Protein AF-A0AAV8X041-F1 (afdb_monomer_lite)

Radius of gyration: 17.37 Å; chains: 1; bounding box: 35×35×65 Å

Organism: NCBI:txid1265417

Sequence (182 aa):
MILGRKIYPVAEEEMIARVELNPETSAREIARDVKISAPLVWRVLYKQKLYSYHMLIEYKPQIHLVIKHDHNFADNILFTDDFIVGGDGKIYEGAGWHKVGAHTRGYNSRSMGLAFIGNFSDKRPNDKQLKAAKDFLQCAVELGELDENYKLFGARQVSATASPGTRLYNEIKNWPNYSSSP

Foldseek 3Di:
DDDPPPLPPVLLVQLLVCCVVALLDFLVNSCVVSVHDSVVSVVSCVVVVWWKFKKKKFADDDDDDDDDDPPVQQVRDPFLFQWEQGLQLDIDGHLHAPGFGDHAPPCSVGIGIYIYRGAAQPHARDPSSVVSVLVVVVVCCVVVVHPPLIAMGGSVQPDVDCHPHDRPRVVCCPPPRYDPHD

InterPro domains:
  IPR002502 N-acetylmuramoyl-L-alanine amidase domain [PF01510] (83-165)
  IPR002502 N-acetylmuramoyl-L-alanine amidase domain [cd06583] (83-165)
  IPR006619 Peptidoglycan recognition protein family domain, metazoa/bacteria [SM00701] (38-159)
  IPR015510 Peptidoglycan recognition protein [PTHR11022] (82-178)
  IPR036505 N-acetylmuramoyl-L-alanine amidase/PGRP domain superfamily [G3DSA:3.40.80.10] (46-182)
  IPR036505 N-acetylmuramoyl-L-alanine amidase/PGRP domain superfamily [SSF55846] (82-180)

Structure (mmCIF, N/CA/C/O backbone):
data_AF-A0AAV8X041-F1
#
_entry.id   AF-A0AAV8X041-F1
#
loop_
_atom_site.group_PDB
_atom_site.id
_atom_site.type_symbol
_atom_site.label_atom_id
_atom_site.label_alt_id
_atom_site.label_comp_id
_atom_site.label_asym_id
_atom_site.label_entity_id
_atom_site.label_seq_id
_atom_site.pdbx_PDB_ins_code
_atom_site.Cartn_x
_atom_site.Cartn_y
_atom_site.Cartn_z
_atom_site.occupancy
_atom_site.B_iso_or_equiv
_atom_site.auth_seq_id
_atom_site.auth_comp_id
_atom_site.auth_asym_id
_atom_site.auth_atom_id
_atom_site.pdbx_PDB_model_num
ATOM 1 N N . MET A 1 1 ? 7.285 -0.725 -48.746 1.00 38.47 1 MET A N 1
ATOM 2 C CA . MET A 1 1 ? 7.641 -1.891 -47.911 1.00 38.47 1 MET A CA 1
ATOM 3 C C . MET A 1 1 ? 8.881 -1.510 -47.107 1.00 38.47 1 MET A C 1
ATOM 5 O O . MET A 1 1 ? 9.978 -1.571 -47.635 1.00 38.47 1 MET A O 1
ATOM 9 N N . ILE A 1 2 ? 8.705 -0.994 -45.888 1.00 35.88 2 ILE A N 1
ATOM 10 C CA . ILE A 1 2 ? 9.796 -0.793 -44.922 1.00 35.88 2 ILE A CA 1
ATOM 11 C C . ILE A 1 2 ? 9.362 -1.505 -43.643 1.00 35.88 2 ILE A C 1
ATOM 13 O O . ILE A 1 2 ? 8.225 -1.378 -43.196 1.00 35.88 2 ILE A O 1
ATOM 17 N N . LEU A 1 3 ? 10.265 -2.354 -43.173 1.00 33.50 3 LEU A N 1
ATOM 18 C CA . LEU A 1 3 ? 10.093 -3.424 -42.203 1.00 33.50 3 LEU A CA 1
ATOM 19 C C . LEU A 1 3 ? 9.511 -2.953 -40.865 1.00 33.50 3 LEU A C 1
ATOM 21 O O . LEU A 1 3 ? 10.101 -2.128 -40.170 1.00 33.50 3 LEU A O 1
ATOM 25 N N . GLY A 1 4 ? 8.404 -3.583 -40.465 1.00 34.25 4 GLY A N 1
ATOM 26 C CA . GLY A 1 4 ? 7.867 -3.548 -39.110 1.00 34.25 4 GLY A CA 1
ATOM 27 C C . GLY A 1 4 ? 8.781 -4.275 -38.125 1.00 34.25 4 GLY A C 1
ATOM 28 O O . GLY A 1 4 ? 8.466 -5.372 -37.662 1.00 34.25 4 GLY A O 1
ATOM 29 N N . ARG A 1 5 ? 9.908 -3.651 -37.764 1.00 42.34 5 ARG A N 1
ATOM 30 C CA . ARG A 1 5 ? 10.545 -3.944 -36.478 1.00 42.34 5 ARG A CA 1
ATOM 31 C C . ARG A 1 5 ? 9.523 -3.576 -35.408 1.00 42.34 5 ARG A C 1
ATOM 33 O O . ARG A 1 5 ? 9.147 -2.414 -35.288 1.00 42.34 5 ARG A O 1
ATOM 40 N N . LYS A 1 6 ? 9.009 -4.585 -34.697 1.00 46.41 6 LYS A N 1
ATOM 41 C CA . LYS A 1 6 ? 8.083 -4.402 -33.577 1.00 46.41 6 LYS A CA 1
ATOM 42 C C . LYS A 1 6 ? 8.729 -3.394 -32.622 1.00 46.41 6 LYS A C 1
ATOM 44 O O . LYS A 1 6 ? 9.727 -3.713 -31.997 1.00 46.41 6 LYS A O 1
ATOM 49 N N . ILE A 1 7 ? 8.175 -2.189 -32.536 1.00 51.62 7 ILE A N 1
ATOM 50 C CA . ILE A 1 7 ? 8.594 -1.139 -31.589 1.00 51.62 7 ILE A CA 1
ATOM 51 C C . ILE A 1 7 ? 8.368 -1.611 -30.133 1.00 51.62 7 ILE A C 1
ATOM 53 O O . ILE A 1 7 ? 9.003 -1.138 -29.201 1.00 51.62 7 ILE A O 1
ATOM 57 N N . TYR A 1 8 ? 7.502 -2.613 -29.956 1.00 58.00 8 TYR A N 1
ATOM 58 C CA . TYR A 1 8 ? 7.026 -3.124 -28.673 1.00 58.00 8 TYR A CA 1
ATOM 59 C C . TYR A 1 8 ? 8.067 -3.788 -27.744 1.00 58.00 8 TYR A C 1
ATOM 61 O O . TYR A 1 8 ? 8.052 -3.434 -26.573 1.00 58.00 8 TYR A O 1
ATOM 69 N N . PRO A 1 9 ? 8.955 -4.709 -28.176 1.00 59.50 9 PRO A N 1
ATOM 70 C CA . PRO A 1 9 ? 9.836 -5.436 -27.254 1.00 59.50 9 PRO A CA 1
ATOM 71 C C . PRO A 1 9 ? 10.927 -4.545 -26.653 1.00 59.50 9 PRO A C 1
ATOM 73 O O . PRO A 1 9 ? 11.201 -4.635 -25.466 1.00 59.50 9 PRO A O 1
ATOM 76 N N . VAL A 1 10 ? 11.493 -3.635 -27.456 1.00 59.28 10 VAL A N 1
ATOM 77 C CA . VAL A 1 10 ? 12.525 -2.690 -26.990 1.00 59.28 10 VAL A CA 1
ATOM 78 C C . VAL A 1 10 ? 11.929 -1.691 -25.996 1.00 59.28 10 VAL A C 1
ATOM 80 O O . VAL A 1 10 ? 12.520 -1.431 -24.955 1.00 59.28 10 VAL A O 1
ATOM 83 N N . ALA A 1 11 ? 10.721 -1.188 -26.275 1.00 66.69 11 ALA A N 1
ATOM 84 C CA . ALA A 1 11 ? 10.002 -0.331 -25.339 1.00 66.69 11 ALA A CA 1
ATOM 85 C C . ALA A 1 11 ? 9.656 -1.073 -24.034 1.00 66.69 11 ALA A C 1
ATOM 87 O O . ALA A 1 11 ? 9.704 -0.476 -22.967 1.00 66.69 11 ALA A O 1
ATOM 88 N N . GLU A 1 12 ? 9.312 -2.363 -24.098 1.00 70.38 12 GLU A N 1
ATOM 89 C CA . GLU A 1 12 ? 9.011 -3.194 -22.924 1.00 70.38 12 GLU A CA 1
ATOM 90 C C . GLU A 1 12 ? 10.225 -3.422 -22.024 1.00 70.38 12 GLU A C 1
ATOM 92 O O . GLU A 1 12 ? 10.119 -3.189 -20.822 1.00 70.38 12 GLU A O 1
ATOM 97 N N . GLU A 1 13 ? 11.384 -3.771 -22.578 1.00 71.81 13 GLU A N 1
ATOM 98 C CA . GLU A 1 13 ? 12.619 -3.903 -21.794 1.00 71.81 13 GLU A CA 1
ATOM 99 C C . GLU A 1 13 ? 13.037 -2.571 -21.148 1.00 71.81 13 GLU A C 1
ATOM 101 O O . GLU A 1 13 ? 13.392 -2.543 -19.970 1.00 71.81 13 GLU A O 1
ATOM 106 N N . GLU A 1 14 ? 12.924 -1.451 -21.869 1.00 73.94 14 GLU A N 1
ATOM 107 C CA . GLU A 1 14 ? 13.259 -0.120 -21.344 1.00 73.94 14 GLU A CA 1
ATOM 108 C C . GLU A 1 14 ? 12.279 0.349 -20.251 1.00 73.94 14 GLU A C 1
ATOM 110 O O . GLU A 1 14 ? 12.692 0.956 -19.260 1.00 73.94 14 GLU A O 1
ATOM 115 N N . MET A 1 15 ? 10.986 0.031 -20.395 1.00 73.31 15 MET A N 1
ATOM 116 C CA . MET A 1 15 ? 9.970 0.246 -19.359 1.00 73.31 15 MET A CA 1
ATOM 117 C C . MET A 1 15 ? 10.285 -0.548 -18.087 1.00 73.31 15 MET A C 1
ATOM 119 O O . MET A 1 15 ? 10.249 0.014 -16.993 1.00 73.31 15 MET A O 1
ATOM 123 N N . ILE A 1 16 ? 10.574 -1.846 -18.231 1.00 65.75 16 ILE A N 1
ATOM 124 C CA . ILE A 1 16 ? 10.858 -2.754 -17.113 1.00 65.75 16 ILE A CA 1
ATOM 125 C C . ILE A 1 16 ? 12.117 -2.298 -16.375 1.00 65.75 16 ILE A C 1
ATOM 127 O O . ILE A 1 16 ? 12.068 -2.096 -15.165 1.00 65.75 16 ILE A O 1
ATOM 131 N N . ALA A 1 17 ? 13.207 -2.041 -17.102 1.00 68.12 17 ALA A N 1
ATOM 132 C CA . ALA A 1 17 ? 14.474 -1.615 -16.516 1.00 68.12 17 ALA A CA 1
ATOM 133 C C . ALA A 1 17 ? 14.343 -0.297 -15.735 1.00 68.12 17 ALA A C 1
ATOM 135 O O . ALA A 1 17 ? 14.931 -0.153 -14.665 1.00 68.12 17 ALA A O 1
ATOM 136 N N . ARG A 1 18 ? 13.541 0.658 -16.226 1.00 66.56 18 ARG A N 1
ATOM 137 C CA . ARG A 1 18 ? 13.260 1.914 -15.509 1.00 66.56 18 ARG A CA 1
ATOM 138 C C . ARG A 1 18 ? 12.546 1.678 -14.188 1.00 66.56 18 ARG A C 1
ATOM 140 O O . ARG A 1 18 ? 12.931 2.269 -13.189 1.00 66.56 18 ARG A O 1
ATOM 147 N N . VAL A 1 19 ? 11.543 0.809 -14.182 1.00 62.38 19 VAL A N 1
ATOM 148 C CA . VAL A 1 19 ? 10.783 0.475 -12.971 1.00 62.38 19 VAL A CA 1
ATOM 149 C C . VAL A 1 19 ? 11.626 -0.306 -11.972 1.00 62.38 19 VAL A C 1
ATOM 151 O O . VAL A 1 19 ? 11.516 -0.092 -10.770 1.00 62.38 19 VAL A O 1
ATOM 154 N N . GLU A 1 20 ? 12.490 -1.199 -12.442 1.00 59.88 20 GLU A N 1
ATOM 155 C CA . GLU A 1 20 ? 13.407 -1.929 -11.567 1.00 59.88 20 GLU A CA 1
ATOM 156 C C . GLU A 1 20 ? 14.481 -1.013 -10.967 1.00 59.88 20 GLU A C 1
ATOM 158 O O . GLU A 1 20 ? 14.844 -1.170 -9.800 1.00 59.88 20 GLU A O 1
ATOM 163 N N . LEU A 1 21 ? 14.967 -0.039 -11.745 1.00 60.88 21 LEU A N 1
ATOM 164 C CA . LEU A 1 21 ? 15.978 0.926 -11.316 1.00 60.88 21 LEU A CA 1
ATOM 165 C C . LEU A 1 21 ? 15.404 2.008 -10.392 1.00 60.88 21 LEU A C 1
ATOM 167 O O . LEU A 1 21 ? 16.061 2.429 -9.441 1.00 60.88 21 LEU A O 1
ATOM 171 N N . ASN A 1 22 ? 14.195 2.465 -10.697 1.00 55.47 22 ASN A N 1
ATOM 172 C CA . ASN A 1 22 ? 13.506 3.560 -10.039 1.00 55.47 22 ASN A CA 1
ATOM 173 C C . ASN A 1 22 ? 12.008 3.201 -9.929 1.00 55.47 22 ASN A C 1
ATOM 175 O O . ASN A 1 22 ? 11.186 3.623 -10.751 1.00 55.47 22 ASN A O 1
ATOM 179 N N . PRO A 1 23 ? 11.631 2.379 -8.934 1.00 53.72 23 PRO A N 1
ATOM 180 C CA . PRO A 1 23 ? 10.252 1.937 -8.771 1.00 53.72 23 PRO A CA 1
ATOM 181 C C . PRO A 1 23 ? 9.301 3.088 -8.444 1.00 53.72 23 PRO A C 1
ATOM 183 O O . PRO A 1 23 ? 8.098 2.927 -8.584 1.00 53.72 23 PRO A O 1
ATOM 186 N N . GLU A 1 24 ? 9.785 4.257 -8.036 1.00 50.25 24 GLU A N 1
ATOM 187 C CA . GLU A 1 24 ? 8.982 5.458 -7.815 1.00 50.25 24 GLU A CA 1
ATOM 188 C C . GLU A 1 24 ? 8.592 6.214 -9.097 1.00 50.25 24 GLU A C 1
ATOM 190 O O . GLU A 1 24 ? 7.730 7.094 -9.036 1.00 50.25 24 GLU A O 1
ATOM 195 N N . THR A 1 25 ? 9.151 5.853 -10.259 1.00 58.75 25 THR A N 1
ATOM 196 C CA . THR A 1 25 ? 8.866 6.533 -11.530 1.00 58.75 25 THR A CA 1
ATOM 197 C C . THR A 1 25 ? 7.411 6.318 -11.950 1.00 58.75 25 THR A C 1
ATOM 199 O O . THR A 1 25 ? 6.933 5.193 -12.093 1.00 58.75 25 THR A O 1
ATOM 202 N N . SER A 1 26 ? 6.684 7.408 -12.204 1.00 59.06 26 SER A N 1
ATOM 203 C CA . SER A 1 26 ? 5.279 7.312 -12.611 1.00 59.06 26 SER A CA 1
ATOM 204 C C . SER A 1 26 ? 5.115 6.687 -14.004 1.00 59.06 26 SER A C 1
ATOM 206 O O . SER A 1 26 ? 5.921 6.907 -14.911 1.00 59.06 26 SER A O 1
ATOM 208 N N . ALA A 1 27 ? 3.995 5.995 -14.239 1.00 62.44 27 ALA A N 1
ATOM 209 C CA . ALA A 1 27 ? 3.677 5.441 -15.559 1.00 62.44 27 ALA A CA 1
ATOM 210 C C . ALA A 1 2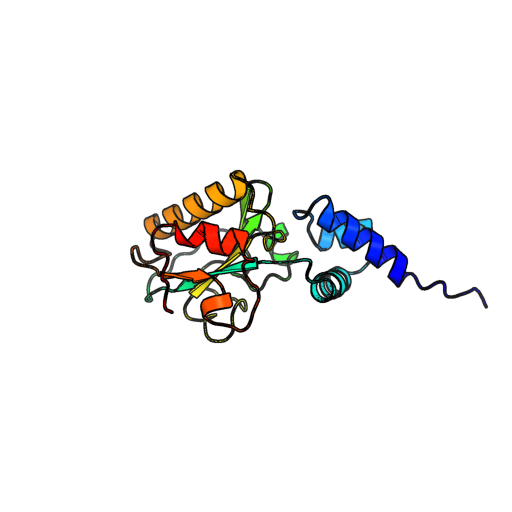7 ? 3.628 6.511 -16.668 1.00 62.44 27 ALA A C 1
ATOM 212 O O . ALA A 1 27 ? 3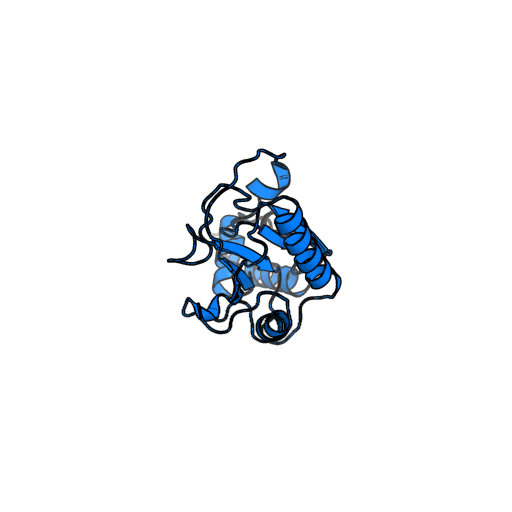.904 6.200 -17.826 1.00 62.44 27 ALA A O 1
ATOM 213 N N . ARG A 1 28 ? 3.302 7.772 -16.336 1.00 58.06 28 ARG A N 1
ATOM 214 C CA . ARG A 1 28 ? 3.329 8.897 -17.288 1.00 58.06 28 ARG A CA 1
ATOM 215 C C . ARG A 1 28 ? 4.736 9.382 -17.612 1.00 58.06 28 ARG A C 1
ATOM 217 O O . ARG A 1 28 ? 4.977 9.789 -18.743 1.00 58.06 28 ARG A O 1
ATOM 224 N N . GLU A 1 29 ? 5.643 9.358 -16.648 1.00 64.31 29 GLU A N 1
ATOM 225 C CA . GLU A 1 29 ? 7.046 9.703 -16.872 1.00 64.31 29 GLU A CA 1
ATOM 226 C C . GLU A 1 29 ? 7.722 8.643 -17.741 1.00 64.31 29 GLU A C 1
ATOM 228 O O . GLU A 1 29 ? 8.288 8.976 -18.777 1.00 64.31 29 GLU A O 1
ATOM 233 N N . ILE A 1 30 ? 7.489 7.362 -17.440 1.00 70.00 30 ILE A N 1
ATOM 234 C CA . ILE A 1 30 ? 7.908 6.248 -18.301 1.00 70.00 30 ILE A CA 1
ATOM 235 C C . ILE A 1 30 ? 7.297 6.390 -19.703 1.00 70.00 30 ILE A C 1
ATOM 237 O O . ILE A 1 30 ? 7.992 6.248 -20.705 1.00 70.00 30 ILE A O 1
ATOM 241 N N . ALA A 1 31 ? 6.003 6.708 -19.795 1.00 72.25 31 ALA A N 1
ATOM 242 C CA . ALA A 1 31 ? 5.311 6.921 -21.065 1.00 72.25 31 ALA A CA 1
ATOM 243 C C . ALA A 1 31 ? 5.909 8.072 -21.888 1.00 72.25 31 ALA A C 1
ATOM 245 O O . ALA A 1 31 ? 6.075 7.936 -23.101 1.00 72.25 31 ALA A O 1
ATOM 246 N N . ARG A 1 32 ? 6.245 9.195 -21.242 1.00 77.25 32 ARG A N 1
ATOM 247 C CA . ARG A 1 32 ? 6.878 10.357 -21.879 1.00 77.25 32 ARG A CA 1
ATOM 248 C C . ARG A 1 32 ? 8.254 9.996 -22.421 1.00 77.25 32 ARG A C 1
ATOM 250 O O . ARG A 1 32 ? 8.559 10.308 -23.570 1.00 77.25 32 ARG A O 1
ATOM 257 N N . ASP A 1 33 ? 9.043 9.322 -21.603 1.00 78.19 33 ASP A N 1
ATOM 258 C CA . ASP A 1 33 ? 10.427 8.995 -21.901 1.00 78.19 33 ASP A CA 1
ATOM 259 C C . ASP A 1 33 ? 10.551 7.936 -22.999 1.00 78.19 33 ASP A C 1
ATOM 261 O O . ASP A 1 33 ? 11.297 8.112 -23.962 1.00 78.19 33 ASP A O 1
ATOM 265 N N . VAL A 1 34 ? 9.761 6.866 -22.887 1.00 78.88 34 VAL A N 1
ATOM 266 C CA . VAL A 1 34 ? 9.733 5.740 -23.836 1.00 78.88 34 VAL A CA 1
ATOM 267 C C . VAL A 1 34 ? 8.820 6.048 -25.041 1.00 78.88 34 VAL A C 1
ATOM 269 O O . VAL A 1 34 ? 8.726 5.271 -25.988 1.00 78.88 34 VAL A O 1
ATOM 272 N N . LYS A 1 35 ? 8.168 7.222 -25.053 1.00 83.25 35 LYS A N 1
ATOM 273 C CA . LYS A 1 35 ? 7.293 7.730 -26.129 1.00 83.25 35 LYS A CA 1
ATOM 274 C C . LYS A 1 35 ? 6.142 6.780 -26.484 1.00 83.25 35 LYS A C 1
ATOM 276 O O . LYS A 1 35 ? 5.849 6.530 -27.653 1.00 83.25 35 LYS A O 1
ATOM 281 N N . ILE A 1 36 ? 5.459 6.276 -25.462 1.00 77.31 36 ILE A N 1
ATOM 282 C CA . ILE A 1 36 ? 4.304 5.371 -25.566 1.00 77.31 36 ILE A CA 1
ATOM 283 C C . ILE A 1 36 ? 3.157 5.857 -24.676 1.00 77.31 36 ILE A C 1
ATOM 285 O O . ILE A 1 36 ? 3.334 6.736 -23.846 1.00 77.31 36 ILE A O 1
ATOM 289 N N . SER A 1 37 ? 1.948 5.310 -24.828 1.00 74.06 37 SER A N 1
ATOM 290 C CA . SER A 1 37 ? 0.806 5.737 -24.005 1.00 74.06 37 SER A CA 1
ATOM 291 C C . SER A 1 37 ? 0.899 5.194 -22.570 1.00 74.06 37 SER A C 1
ATOM 293 O O . SER A 1 37 ? 1.193 4.011 -22.391 1.00 74.06 37 SER A O 1
ATOM 295 N N . ALA A 1 38 ? 0.538 5.992 -21.562 1.00 61.88 38 ALA A N 1
ATOM 296 C CA . ALA A 1 38 ? 0.482 5.540 -20.164 1.00 61.88 38 ALA A CA 1
ATOM 297 C C . ALA A 1 38 ? -0.407 4.291 -19.929 1.00 61.88 38 ALA A C 1
ATOM 299 O O . ALA A 1 38 ? 0.014 3.408 -19.180 1.00 61.88 38 ALA A O 1
ATOM 300 N N . PRO A 1 39 ? -1.563 4.111 -20.610 1.00 66.94 39 PRO A N 1
ATOM 301 C CA . PRO A 1 39 ? -2.320 2.856 -20.537 1.00 66.94 39 PRO A CA 1
ATOM 302 C C . PRO A 1 39 ? -1.544 1.624 -21.030 1.00 66.94 39 PRO A C 1
ATOM 304 O O . PRO A 1 39 ? -1.735 0.516 -20.527 1.00 66.94 39 PRO A O 1
ATOM 307 N N . LEU A 1 40 ? -0.655 1.797 -22.014 1.00 67.88 40 LEU A N 1
ATOM 308 C CA . LEU A 1 40 ? 0.186 0.712 -22.518 1.00 67.88 40 LEU A CA 1
ATOM 309 C C . LEU A 1 40 ? 1.304 0.364 -21.530 1.00 67.88 40 LEU A C 1
ATOM 311 O O . LEU A 1 40 ? 1.532 -0.821 -21.297 1.00 67.88 40 LEU A O 1
ATOM 315 N N . VAL A 1 41 ? 1.929 1.374 -20.914 1.00 68.81 41 VAL A N 1
ATOM 316 C CA . VAL A 1 41 ? 2.890 1.184 -19.813 1.00 68.81 41 VAL A CA 1
ATOM 317 C C . VAL A 1 41 ? 2.244 0.362 -18.703 1.00 68.81 41 VAL A C 1
ATOM 319 O O . VAL A 1 41 ? 2.772 -0.672 -18.310 1.00 68.81 41 VAL A O 1
ATOM 322 N N . TRP A 1 42 ? 1.035 0.739 -18.282 1.00 63.94 42 TRP A N 1
ATOM 323 C CA . TRP A 1 42 ? 0.284 -0.003 -17.269 1.00 63.94 42 TRP A CA 1
ATOM 324 C C . TRP A 1 42 ? 0.064 -1.469 -17.657 1.00 63.94 42 TRP A C 1
ATOM 326 O O . TRP A 1 42 ? 0.320 -2.374 -16.865 1.00 63.94 42 TRP A O 1
ATOM 336 N N . ARG A 1 43 ? -0.356 -1.728 -18.902 1.00 64.31 43 ARG A N 1
ATOM 337 C CA . ARG A 1 43 ? -0.614 -3.091 -19.387 1.00 64.31 43 ARG A CA 1
ATOM 338 C C . ARG A 1 43 ? 0.642 -3.965 -19.368 1.00 64.31 43 ARG A C 1
ATOM 340 O O . ARG A 1 43 ? 0.531 -5.165 -19.121 1.00 64.31 43 ARG A O 1
ATOM 347 N N . VAL A 1 44 ? 1.803 -3.381 -19.651 1.00 67.31 44 VAL A N 1
ATOM 348 C CA . VAL A 1 44 ? 3.101 -4.063 -19.595 1.00 67.31 44 VAL A CA 1
ATOM 349 C C . VAL A 1 44 ? 3.486 -4.344 -18.144 1.00 67.31 44 VAL A C 1
ATOM 351 O O . VAL A 1 44 ? 3.689 -5.500 -17.784 1.00 67.31 44 VAL A O 1
ATOM 354 N N . LEU A 1 45 ? 3.470 -3.332 -17.278 1.00 65.12 45 LEU A N 1
ATOM 355 C CA . LEU A 1 45 ? 3.847 -3.480 -15.869 1.00 65.12 45 LEU A CA 1
ATOM 356 C C . LEU A 1 45 ? 2.944 -4.460 -15.109 1.00 65.12 45 LEU A C 1
ATOM 358 O O . LEU A 1 45 ? 3.433 -5.266 -14.315 1.00 65.12 45 LEU A O 1
ATOM 362 N N . TYR A 1 46 ? 1.642 -4.457 -15.408 1.00 58.84 46 TYR A N 1
ATOM 363 C CA . TYR A 1 46 ? 0.684 -5.423 -14.873 1.00 58.84 46 TYR A CA 1
ATOM 364 C C . TYR A 1 46 ? 1.030 -6.861 -15.282 1.00 58.84 46 TYR A C 1
ATOM 366 O O . TYR A 1 46 ? 1.067 -7.758 -14.440 1.00 58.84 46 TYR A O 1
ATOM 374 N N . LYS A 1 47 ? 1.334 -7.092 -16.568 1.00 61.47 47 LYS A N 1
ATOM 375 C CA . LYS A 1 47 ? 1.726 -8.419 -17.073 1.00 61.47 47 LYS A CA 1
ATOM 376 C C . LYS A 1 47 ? 3.017 -8.928 -16.440 1.00 61.47 47 LYS A C 1
ATOM 378 O O . LYS A 1 47 ? 3.115 -10.117 -16.152 1.00 61.47 47 LYS A O 1
ATOM 383 N N . GLN A 1 48 ? 3.970 -8.031 -16.212 1.00 58.38 48 GLN A N 1
ATOM 384 C CA . GLN A 1 48 ? 5.270 -8.349 -15.624 1.00 58.38 48 GLN A CA 1
ATOM 385 C C . GLN A 1 48 ? 5.227 -8.440 -14.088 1.00 58.38 48 GLN A C 1
ATOM 387 O O . GLN A 1 48 ? 6.229 -8.771 -13.464 1.00 58.38 48 GLN A O 1
ATOM 392 N N . LYS A 1 49 ? 4.063 -8.189 -13.461 1.00 56.22 49 LYS A N 1
ATOM 393 C CA . LYS A 1 49 ? 3.871 -8.153 -11.997 1.00 56.22 49 LYS A CA 1
ATOM 394 C C . LYS A 1 49 ? 4.784 -7.143 -11.289 1.00 56.22 49 LYS A C 1
ATOM 396 O O . LYS A 1 49 ? 5.173 -7.348 -10.141 1.00 56.22 49 LYS A O 1
ATOM 401 N N . LEU A 1 50 ? 5.117 -6.051 -11.974 1.00 51.28 50 LEU A N 1
ATOM 402 C CA . LEU A 1 50 ? 6.073 -5.054 -11.499 1.00 51.28 50 LEU A CA 1
ATOM 403 C C . LEU A 1 50 ? 5.437 -3.918 -10.675 1.00 51.28 50 LEU A C 1
ATOM 405 O O . LEU A 1 50 ? 6.179 -3.037 -10.261 1.00 51.28 50 LEU A O 1
ATOM 409 N N . TYR A 1 51 ? 4.120 -3.921 -10.378 1.00 52.12 51 TYR A N 1
ATOM 410 C CA . TYR A 1 51 ? 3.513 -2.872 -9.532 1.00 52.12 51 TYR A CA 1
ATOM 411 C C . TYR A 1 51 ? 2.426 -3.281 -8.523 1.00 52.12 51 TYR A C 1
ATOM 413 O O . TYR A 1 51 ? 1.569 -4.124 -8.788 1.00 52.12 51 TYR A O 1
ATOM 421 N N . SER A 1 52 ? 2.498 -2.533 -7.412 1.00 51.38 52 SER A N 1
ATOM 422 C CA . SER A 1 52 ? 1.620 -2.297 -6.256 1.00 51.38 52 SER A CA 1
ATOM 423 C C . SER A 1 52 ? 1.257 -3.478 -5.365 1.00 51.38 52 SER A C 1
ATOM 425 O O . SER A 1 52 ? 0.362 -4.282 -5.628 1.00 51.38 52 SER A O 1
ATOM 427 N N . TYR A 1 53 ? 1.903 -3.474 -4.207 1.00 45.09 53 TYR A N 1
ATOM 428 C CA . TYR A 1 53 ? 1.527 -4.255 -3.050 1.00 45.09 53 TYR A CA 1
ATOM 429 C C . TYR A 1 53 ? 0.755 -3.378 -2.065 1.00 45.09 53 TYR A C 1
ATOM 431 O O . TYR A 1 53 ? 1.291 -2.412 -1.531 1.00 45.09 53 TYR A O 1
ATOM 439 N N . HIS A 1 54 ? -0.512 -3.706 -1.852 1.00 48.47 54 HIS A N 1
ATOM 440 C CA . HIS A 1 54 ? -1.468 -2.932 -1.070 1.00 48.47 54 HIS A CA 1
ATOM 441 C C . HIS A 1 54 ? -1.837 -3.604 0.253 1.00 48.47 54 HIS A C 1
ATOM 443 O O . HIS A 1 54 ? -2.006 -4.826 0.350 1.00 48.47 54 HIS A O 1
ATOM 449 N N . MET A 1 55 ? -1.945 -2.769 1.280 1.00 43.28 55 MET A N 1
ATOM 450 C CA . MET A 1 55 ? -2.514 -3.099 2.581 1.00 43.28 55 MET A CA 1
ATOM 451 C C . MET A 1 55 ? -3.965 -2.626 2.623 1.00 43.28 55 MET A C 1
ATOM 453 O O . MET A 1 55 ? -4.345 -1.721 1.881 1.00 43.28 55 MET A O 1
ATOM 457 N N . LEU A 1 56 ? -4.761 -3.232 3.496 1.00 46.84 56 LEU A N 1
ATOM 458 C CA . LEU A 1 56 ? -6.161 -2.881 3.701 1.00 46.84 56 LEU A CA 1
ATOM 459 C C . LEU A 1 56 ? -6.377 -2.443 5.133 1.00 46.84 56 LEU A C 1
ATOM 461 O O . LEU A 1 56 ? -5.885 -3.089 6.058 1.00 46.84 56 LEU A O 1
ATOM 465 N N . ILE A 1 57 ? -7.134 -1.369 5.296 1.00 58.34 57 ILE A N 1
ATOM 466 C CA . ILE A 1 57 ? -7.472 -0.799 6.593 1.00 58.34 57 ILE A CA 1
ATOM 467 C C . ILE A 1 57 ? -8.994 -0.753 6.699 1.00 58.34 57 ILE A C 1
ATOM 469 O O . ILE A 1 57 ? -9.631 0.079 6.061 1.00 58.34 57 ILE A O 1
ATOM 473 N N . GLU A 1 58 ? -9.590 -1.695 7.429 1.00 53.19 58 GLU A N 1
ATOM 474 C CA . GLU A 1 58 ? -11.048 -1.790 7.604 1.00 53.19 58 GLU A CA 1
ATOM 475 C C . GLU A 1 58 ? -11.515 -0.864 8.737 1.00 53.19 58 GLU A C 1
ATOM 477 O O . GLU A 1 58 ? -10.921 -0.860 9.820 1.00 53.19 58 GLU A O 1
ATOM 482 N N . TYR A 1 59 ? -12.581 -0.096 8.487 1.00 54.94 59 TYR A N 1
ATOM 483 C CA . TYR A 1 59 ? -13.150 0.878 9.427 1.00 54.94 59 TYR A CA 1
ATOM 484 C C . TYR A 1 59 ? -14.596 0.530 9.824 1.00 54.94 59 TYR A C 1
ATOM 486 O O . TYR A 1 59 ? -15.310 -0.169 9.099 1.00 54.94 59 TYR A O 1
ATOM 494 N N . LYS A 1 60 ? -15.060 1.058 10.967 1.00 37.59 60 LYS A N 1
ATOM 495 C CA . LYS A 1 60 ? -16.494 1.201 11.288 1.00 37.59 60 LYS A CA 1
ATOM 496 C C . LYS A 1 60 ? -16.934 2.637 10.948 1.00 37.59 60 LYS A C 1
ATOM 498 O O . LYS A 1 60 ? -16.153 3.555 11.168 1.00 37.59 60 LYS A O 1
ATOM 503 N N . PRO A 1 61 ? -18.113 2.866 10.338 1.00 37.34 61 PRO A N 1
ATOM 504 C CA . PRO A 1 61 ? -18.377 4.123 9.641 1.00 37.34 61 PRO A CA 1
ATOM 505 C C . PRO A 1 61 ? -18.731 5.260 10.604 1.00 37.34 61 PRO A C 1
ATOM 507 O O . PRO A 1 61 ? -19.638 5.090 11.417 1.00 37.34 61 PRO A O 1
ATOM 510 N N . GLN A 1 62 ? -18.080 6.418 10.432 1.00 34.78 62 GLN A N 1
ATOM 511 C CA . GLN A 1 62 ? -18.664 7.766 10.264 1.00 34.78 62 GLN A CA 1
ATOM 512 C C . GLN A 1 62 ? -17.583 8.837 10.483 1.00 34.78 62 GLN A C 1
ATOM 514 O O . GLN A 1 62 ? -17.017 8.856 11.563 1.00 34.78 62 GLN A O 1
ATOM 519 N N . ILE A 1 63 ? -17.354 9.722 9.499 1.00 33.66 63 ILE A N 1
ATOM 520 C CA . ILE A 1 63 ? -17.109 11.183 9.605 1.00 33.66 63 ILE A CA 1
ATOM 521 C C . ILE A 1 63 ? -16.829 11.738 8.185 1.00 33.66 63 ILE A C 1
ATOM 523 O O . ILE A 1 63 ? -16.421 11.011 7.282 1.00 33.66 63 ILE A O 1
ATOM 527 N N . HIS A 1 64 ? -17.191 13.004 7.965 1.00 34.44 64 HIS A N 1
ATOM 528 C CA . HIS A 1 64 ? -17.194 13.733 6.692 1.00 34.44 64 HIS A CA 1
ATOM 529 C C . HIS A 1 64 ? -16.323 14.987 6.868 1.00 34.44 64 HIS A C 1
ATOM 531 O O . HIS A 1 64 ? -16.681 15.804 7.719 1.00 34.44 64 HIS A O 1
ATOM 537 N N . LEU A 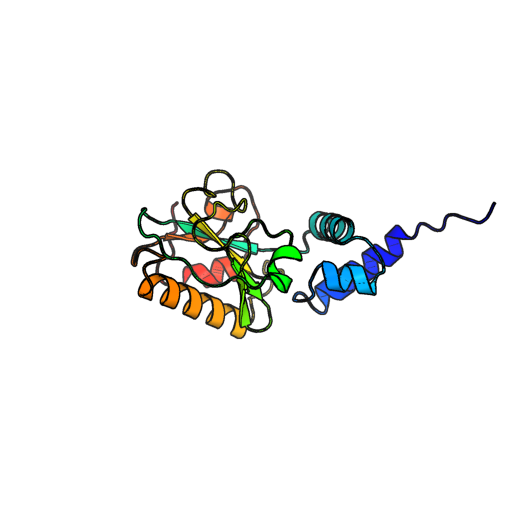1 65 ? -15.255 15.199 6.083 1.00 29.97 65 LEU A N 1
ATOM 538 C CA . LEU A 1 65 ? -14.628 16.526 5.949 1.00 29.97 65 LEU A CA 1
ATOM 539 C C . LEU A 1 65 ? -13.770 16.680 4.676 1.00 29.97 65 LEU A C 1
ATOM 541 O O . LEU A 1 65 ? -13.121 15.771 4.192 1.00 29.97 65 LEU A O 1
ATOM 545 N N . VAL A 1 66 ? -13.802 17.873 4.083 1.00 37.28 66 VAL A N 1
ATOM 546 C CA . VAL A 1 66 ? -13.265 18.166 2.739 1.00 37.28 66 VAL A CA 1
ATOM 547 C C . VAL A 1 66 ? -11.866 18.775 2.829 1.00 37.28 66 VAL A C 1
ATOM 549 O O . VAL A 1 66 ? -11.742 19.856 3.406 1.00 37.28 66 VAL A O 1
ATOM 552 N N . ILE A 1 67 ? -10.835 18.177 2.206 1.00 33.75 67 ILE A N 1
ATOM 553 C CA . ILE A 1 67 ? -9.497 18.797 2.060 1.00 33.75 67 ILE A CA 1
ATOM 554 C C . ILE A 1 67 ? -8.867 18.540 0.665 1.00 33.75 67 ILE A C 1
ATOM 556 O O . ILE A 1 67 ? -9.218 17.610 -0.048 1.00 33.75 67 ILE A O 1
ATOM 560 N N . LYS A 1 68 ? -7.997 19.488 0.282 1.00 32.56 68 LYS A N 1
ATOM 561 C CA . LYS A 1 68 ? -7.459 19.897 -1.030 1.00 32.56 68 LYS A CA 1
ATOM 562 C C . LYS A 1 68 ? -6.896 18.807 -1.957 1.00 32.56 68 LYS A C 1
ATOM 564 O O . LYS A 1 68 ? -5.986 18.078 -1.589 1.00 32.56 68 LYS A O 1
ATOM 569 N N . HIS A 1 69 ? -7.318 18.898 -3.219 1.00 37.62 69 HIS A N 1
ATOM 570 C CA . HIS A 1 69 ? -6.827 18.142 -4.371 1.00 37.62 69 HIS A CA 1
ATOM 571 C C . HIS A 1 69 ? -5.498 18.676 -4.933 1.00 37.62 69 HIS A C 1
ATOM 573 O O . HIS A 1 69 ? -5.376 19.874 -5.204 1.00 37.62 69 HIS A O 1
ATOM 579 N N . ASP A 1 70 ? -4.549 17.780 -5.219 1.00 41.34 70 ASP A N 1
ATOM 580 C CA . ASP A 1 70 ? -3.480 18.024 -6.198 1.00 41.34 70 ASP A CA 1
ATOM 581 C C . ASP A 1 70 ? -3.823 17.313 -7.517 1.00 41.34 70 ASP A C 1
ATOM 583 O O . ASP A 1 70 ? -3.545 16.129 -7.729 1.00 41.34 70 ASP A O 1
ATOM 587 N N . HIS A 1 71 ? -4.458 18.065 -8.416 1.00 39.12 71 HIS A N 1
ATOM 588 C CA . HIS A 1 71 ? -4.939 17.575 -9.708 1.00 39.12 71 HIS A CA 1
ATOM 589 C C . HIS A 1 71 ? -3.823 17.038 -10.620 1.00 39.12 71 HIS A C 1
ATOM 591 O O . HIS A 1 71 ? -4.085 16.223 -11.499 1.00 39.12 71 HIS A O 1
ATOM 597 N N . ASN A 1 72 ? -2.566 17.443 -10.417 1.00 38.97 72 ASN A N 1
ATOM 598 C CA . ASN A 1 72 ? -1.493 17.074 -11.337 1.00 38.97 72 ASN A CA 1
ATOM 599 C C . ASN A 1 72 ? -0.900 15.689 -11.063 1.00 38.97 72 ASN A C 1
ATOM 601 O O . ASN A 1 72 ? -0.257 15.136 -11.955 1.00 38.97 72 ASN A O 1
ATOM 605 N N . PHE A 1 73 ? -1.095 15.125 -9.867 1.00 39.62 73 PHE A N 1
ATOM 606 C CA . PHE A 1 73 ? -0.593 13.795 -9.512 1.00 39.62 73 PHE A CA 1
ATOM 607 C C . PHE A 1 73 ? -1.673 12.708 -9.649 1.00 39.62 73 PHE A C 1
ATOM 609 O O . PHE A 1 73 ? -1.413 11.664 -10.252 1.00 39.62 73 PHE A O 1
ATOM 616 N N . ALA A 1 74 ? -2.896 12.982 -9.179 1.00 36.41 74 ALA A N 1
ATOM 617 C CA . ALA A 1 74 ? -4.011 12.029 -9.166 1.00 36.41 74 ALA A CA 1
ATOM 618 C C . ALA A 1 74 ? -4.512 11.647 -10.574 1.00 36.41 74 ALA A C 1
ATOM 620 O O . ALA A 1 74 ? -4.799 10.480 -10.835 1.00 36.41 74 ALA A O 1
ATOM 621 N N . ASP A 1 75 ? -4.508 12.580 -11.534 1.00 40.25 75 ASP A N 1
ATOM 622 C CA . ASP A 1 75 ? -4.912 12.289 -12.919 1.00 40.25 75 ASP A CA 1
ATOM 623 C C . ASP A 1 75 ? -3.928 11.328 -13.622 1.00 40.25 75 ASP A C 1
ATOM 625 O O . ASP A 1 75 ? -4.237 10.740 -14.666 1.00 40.25 75 ASP A O 1
ATOM 629 N N . ASN A 1 76 ? -2.720 11.149 -13.071 1.00 36.53 76 ASN A N 1
ATOM 630 C CA . ASN A 1 76 ? -1.586 10.511 -13.743 1.00 36.53 76 ASN A CA 1
ATOM 631 C C . ASN A 1 76 ? -1.355 9.056 -13.359 1.00 36.53 76 ASN A C 1
ATOM 633 O O . ASN A 1 76 ? -0.446 8.414 -13.895 1.00 36.53 76 ASN A O 1
ATOM 637 N N . ILE A 1 77 ? -2.188 8.548 -12.464 1.00 45.38 77 ILE A N 1
ATOM 638 C CA . ILE A 1 77 ? -1.979 7.299 -11.771 1.00 45.38 77 ILE A CA 1
ATOM 639 C C . ILE A 1 77 ? -3.278 6.487 -11.820 1.00 45.38 77 ILE A C 1
ATOM 641 O O . ILE A 1 77 ? -4.307 6.843 -11.262 1.00 45.38 77 ILE A O 1
ATOM 645 N N . LEU A 1 78 ? -3.225 5.359 -12.530 1.00 46.75 78 LEU A N 1
ATOM 646 C CA . LEU A 1 78 ? -4.273 4.334 -12.538 1.00 46.75 78 LEU A CA 1
ATOM 647 C C . LEU A 1 78 ? -4.153 3.470 -11.270 1.00 46.75 78 LEU A C 1
ATOM 649 O O . LEU A 1 78 ? -4.018 2.249 -11.367 1.00 46.75 78 LEU A O 1
ATOM 653 N N . PHE A 1 79 ? -4.125 4.088 -10.087 1.00 54.31 79 PHE A N 1
ATOM 654 C CA . PHE A 1 79 ? -4.226 3.355 -8.828 1.00 54.31 79 PHE A CA 1
ATOM 655 C C . PHE A 1 79 ? -5.661 3.460 -8.333 1.00 54.31 79 PHE A C 1
ATOM 657 O O . PHE A 1 79 ? -6.216 4.537 -8.157 1.00 54.31 79 PHE A O 1
ATOM 664 N N . THR A 1 80 ? -6.273 2.296 -8.178 1.00 63.25 80 THR A N 1
ATOM 665 C CA . THR A 1 80 ? -7.596 2.133 -7.590 1.00 63.25 80 THR A CA 1
ATOM 666 C C . THR A 1 80 ? -7.539 2.109 -6.060 1.00 63.25 80 THR A C 1
ATOM 668 O O . THR A 1 80 ? -8.582 2.042 -5.423 1.00 63.25 80 THR A O 1
ATOM 671 N N . ASP A 1 81 ? -6.346 2.117 -5.468 1.00 68.31 81 ASP A N 1
ATOM 672 C CA . ASP A 1 81 ? -6.130 2.328 -4.037 1.00 68.31 81 ASP A CA 1
ATOM 673 C C . ASP A 1 81 ? -6.402 3.782 -3.645 1.00 68.31 81 ASP A C 1
ATOM 675 O O . ASP A 1 81 ? -6.258 4.706 -4.450 1.00 68.31 81 ASP A O 1
ATOM 679 N N . ASP A 1 82 ?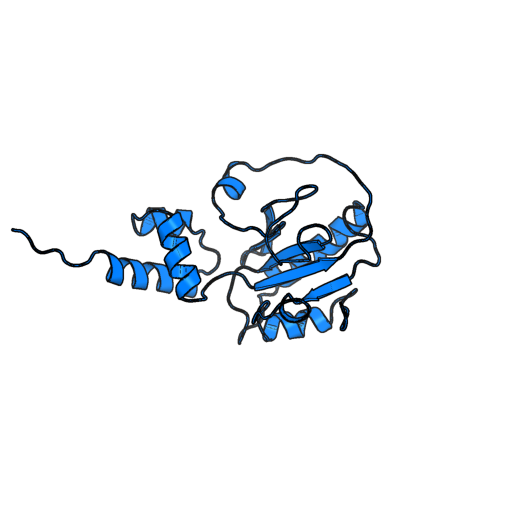 -6.796 3.987 -2.395 1.00 80.25 82 ASP A N 1
ATOM 680 C CA . ASP A 1 82 ? -7.147 5.309 -1.889 1.00 80.25 82 ASP A CA 1
ATOM 681 C C . ASP A 1 82 ? -5.897 6.167 -1.681 1.00 80.25 82 ASP A C 1
ATOM 683 O O . ASP A 1 82 ? -5.893 7.340 -2.057 1.00 80.25 82 ASP A O 1
ATOM 687 N N . PHE A 1 83 ? -4.809 5.566 -1.184 1.00 84.81 83 PHE A N 1
ATOM 688 C CA . PHE A 1 83 ? -3.527 6.235 -0.960 1.00 84.81 83 PHE A CA 1
ATOM 689 C C . PHE A 1 83 ? -2.339 5.371 -1.356 1.00 84.81 83 PHE A C 1
ATOM 691 O O . PHE A 1 83 ? -2.380 4.140 -1.310 1.00 84.81 83 PHE A O 1
ATOM 698 N N . ILE A 1 84 ? -1.242 6.034 -1.718 1.00 83.38 84 ILE A N 1
ATOM 699 C CA . ILE A 1 84 ? -0.025 5.389 -2.201 1.00 83.38 84 ILE A CA 1
ATOM 700 C C . ILE A 1 84 ? 1.209 5.946 -1.486 1.00 83.38 84 ILE A C 1
ATOM 702 O O . ILE A 1 84 ? 1.399 7.152 -1.394 1.00 83.38 84 ILE A O 1
ATOM 706 N N . VAL A 1 85 ? 2.082 5.058 -1.017 1.00 84.38 85 VAL A N 1
ATOM 707 C CA . VAL A 1 85 ? 3.357 5.357 -0.358 1.00 84.38 85 VAL A CA 1
ATOM 708 C C . VAL A 1 85 ? 4.493 5.239 -1.374 1.00 84.38 85 VAL A C 1
ATOM 710 O O . VAL A 1 85 ? 4.836 4.135 -1.819 1.00 84.38 85 VAL A O 1
ATOM 713 N N . GLY A 1 86 ? 5.105 6.366 -1.733 1.00 76.56 86 GLY A N 1
ATOM 714 C CA . GLY A 1 86 ? 6.243 6.391 -2.652 1.00 76.56 86 GLY A CA 1
ATOM 715 C C . GLY A 1 86 ? 7.571 6.071 -1.990 1.00 76.56 86 GLY A C 1
ATOM 716 O O . GLY A 1 86 ? 7.764 6.293 -0.796 1.00 76.56 86 GLY A O 1
ATOM 717 N N . GLY A 1 87 ? 8.520 5.583 -2.794 1.00 75.25 87 GLY A N 1
ATOM 718 C CA . GLY A 1 87 ? 9.893 5.298 -2.364 1.00 75.25 87 GLY A CA 1
ATOM 719 C C . GLY A 1 87 ? 10.619 6.500 -1.745 1.00 75.25 87 GLY A C 1
ATOM 720 O O . GLY A 1 87 ? 11.543 6.315 -0.952 1.00 75.25 87 GLY A O 1
ATOM 721 N N . ASP A 1 88 ? 10.177 7.719 -2.050 1.00 73.25 88 ASP A N 1
ATOM 722 C CA . ASP A 1 88 ? 10.701 8.971 -1.507 1.00 73.25 88 ASP A CA 1
ATOM 723 C C . ASP A 1 88 ? 10.204 9.294 -0.083 1.00 73.25 88 ASP A C 1
ATOM 725 O O . ASP A 1 88 ? 10.738 10.207 0.552 1.00 73.25 88 ASP A O 1
ATOM 729 N N . GLY A 1 89 ? 9.248 8.523 0.447 1.00 79.94 89 GLY A N 1
ATOM 730 C CA . GLY A 1 89 ? 8.635 8.748 1.757 1.00 79.94 89 GLY A CA 1
ATOM 731 C C . GLY A 1 89 ? 7.474 9.737 1.740 1.00 79.94 89 GLY A C 1
ATOM 732 O O . GLY A 1 89 ? 7.140 10.282 2.789 1.00 79.94 89 GLY A O 1
ATOM 733 N N . LYS A 1 90 ? 6.869 10.000 0.578 1.00 81.31 90 LYS A N 1
ATOM 734 C CA . LYS A 1 90 ? 5.638 10.790 0.484 1.00 81.31 90 LYS A CA 1
ATOM 735 C C . LYS A 1 90 ? 4.409 9.897 0.369 1.00 81.31 90 LYS A C 1
ATOM 737 O O . LYS A 1 90 ? 4.475 8.776 -0.142 1.00 81.31 90 LYS A O 1
ATOM 742 N N . ILE A 1 91 ? 3.288 10.432 0.845 1.00 81.69 91 ILE A N 1
ATOM 743 C CA . ILE A 1 91 ? 1.959 9.882 0.596 1.00 81.69 91 ILE A CA 1
ATOM 744 C C . ILE A 1 91 ? 1.358 10.632 -0.576 1.00 81.69 91 ILE A C 1
ATOM 746 O O . ILE A 1 91 ? 1.392 11.861 -0.626 1.00 81.69 91 ILE A O 1
ATOM 750 N N . TYR A 1 92 ? 0.793 9.873 -1.493 1.00 76.94 92 TYR A N 1
ATOM 751 C CA . TYR A 1 92 ? 0.097 10.390 -2.640 1.00 76.94 92 TYR A CA 1
ATOM 752 C C . TYR A 1 92 ? -1.361 9.962 -2.614 1.00 76.94 92 TYR A C 1
ATOM 754 O O . TYR A 1 92 ? -1.679 8.820 -2.277 1.00 76.94 92 TYR A O 1
ATOM 762 N N . GLU A 1 93 ? -2.235 10.886 -2.988 1.00 76.44 93 GLU A N 1
ATOM 763 C CA . GLU A 1 93 ? -3.669 10.646 -3.064 1.00 76.44 93 GLU A CA 1
ATOM 764 C C . GLU A 1 93 ? -4.015 9.891 -4.359 1.00 76.44 93 GLU A C 1
ATOM 766 O O . GLU A 1 93 ? -3.635 10.310 -5.455 1.00 76.44 93 GLU A O 1
ATOM 771 N N . GLY A 1 94 ? -4.698 8.753 -4.210 1.00 73.38 94 GLY A N 1
ATOM 772 C CA . GLY A 1 94 ? -5.316 7.987 -5.291 1.00 73.38 94 GLY A CA 1
ATOM 7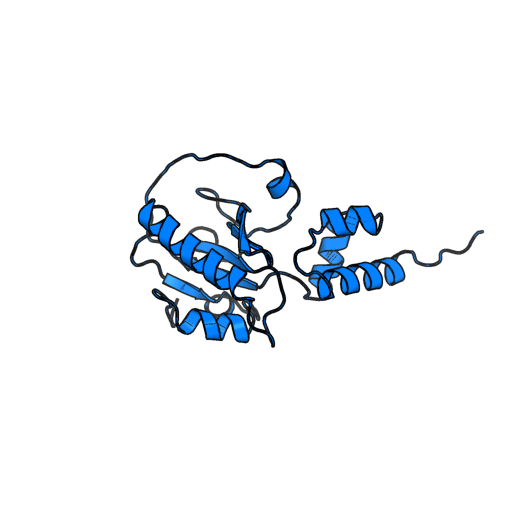73 C C . GLY A 1 94 ? -6.805 8.315 -5.381 1.00 73.38 94 GLY A C 1
ATOM 774 O O . GLY A 1 94 ? -7.174 9.437 -5.728 1.00 73.38 94 GLY A O 1
ATOM 775 N N . ALA A 1 95 ? -7.675 7.355 -5.042 1.00 75.00 95 ALA A N 1
ATOM 776 C CA . ALA A 1 95 ? -9.105 7.651 -4.879 1.00 75.00 95 ALA A CA 1
ATOM 777 C C . ALA A 1 95 ? -9.355 8.673 -3.752 1.00 75.00 95 ALA A C 1
ATOM 779 O O . ALA A 1 95 ? -10.283 9.482 -3.856 1.00 75.00 95 ALA A O 1
ATOM 780 N N . GLY A 1 96 ? -8.481 8.680 -2.743 1.00 76.38 96 GLY A N 1
ATOM 781 C CA . GLY A 1 96 ? -8.515 9.607 -1.625 1.00 76.38 96 GLY A CA 1
ATOM 782 C C . GLY A 1 96 ? -9.617 9.300 -0.618 1.00 76.38 96 GLY A C 1
ATOM 783 O O . GLY A 1 96 ? -10.283 8.265 -0.662 1.00 76.38 96 GLY A O 1
ATOM 784 N N . TRP A 1 97 ? -9.813 10.231 0.309 1.00 80.88 97 TRP A N 1
ATOM 785 C CA . TRP A 1 97 ? -10.842 10.106 1.335 1.00 80.88 97 TRP A CA 1
ATOM 786 C C . TRP A 1 97 ? -12.251 10.217 0.742 1.00 80.88 97 TRP A C 1
ATOM 788 O O . TRP A 1 97 ? -12.485 10.877 -0.274 1.00 80.88 97 TRP A O 1
ATOM 798 N N . HIS A 1 98 ? -13.214 9.581 1.413 1.00 78.56 98 HIS A N 1
ATOM 799 C CA . HIS A 1 98 ? -14.656 9.676 1.131 1.00 78.56 98 HIS A CA 1
ATOM 800 C C . HIS A 1 98 ? -15.106 9.233 -0.270 1.00 78.56 98 HIS A C 1
ATOM 802 O O . HIS A 1 98 ? -16.262 9.438 -0.650 1.00 78.56 98 HIS A O 1
ATOM 808 N N . LYS A 1 99 ? -14.225 8.590 -1.035 1.00 72.88 99 LYS A N 1
ATOM 809 C CA . LYS A 1 99 ? -14.563 7.891 -2.271 1.00 72.88 99 LYS A CA 1
ATOM 810 C C . LYS A 1 99 ? -14.324 6.404 -2.075 1.00 72.88 99 LYS A C 1
ATOM 812 O O . LYS A 1 99 ? -13.577 5.982 -1.205 1.00 72.88 99 LYS A O 1
ATOM 817 N N . VAL A 1 100 ? -15.010 5.605 -2.881 1.00 70.00 100 VAL A N 1
ATOM 818 C CA . VAL A 1 100 ? -14.796 4.160 -2.909 1.00 70.00 100 VAL A CA 1
ATOM 819 C C . VAL A 1 100 ? -13.723 3.876 -3.951 1.00 70.00 100 VAL A C 1
ATOM 821 O O . VAL A 1 100 ? -13.981 4.020 -5.150 1.00 70.00 100 VAL A O 1
ATOM 824 N N . GLY A 1 101 ? -12.536 3.472 -3.499 1.00 66.06 101 GLY A N 1
ATOM 825 C CA . GLY A 1 101 ? -11.513 2.893 -4.358 1.00 66.06 101 GLY A CA 1
ATOM 826 C C . GLY A 1 101 ? -11.943 1.557 -4.987 1.00 66.06 101 GLY A C 1
ATOM 827 O O . GLY A 1 101 ? -13.036 1.029 -4.776 1.00 66.06 101 GLY A O 1
ATOM 828 N N . ALA A 1 102 ? -11.066 0.966 -5.787 1.00 70.31 102 ALA A N 1
ATOM 829 C CA . ALA A 1 102 ? -11.242 -0.353 -6.397 1.00 70.31 102 ALA A CA 1
ATOM 830 C C . ALA A 1 102 ? -10.014 -1.263 -6.184 1.00 70.31 102 ALA A C 1
ATOM 832 O O . ALA A 1 102 ? -9.549 -1.929 -7.105 1.00 70.31 102 ALA A O 1
ATOM 833 N N . HIS A 1 103 ? -9.476 -1.279 -4.966 1.00 69.12 103 HIS A N 1
ATOM 834 C CA . HIS A 1 103 ? -8.250 -1.989 -4.591 1.00 69.12 103 HIS A CA 1
ATOM 835 C C . HIS A 1 103 ? -8.452 -3.466 -4.215 1.00 69.12 103 HIS A C 1
ATOM 837 O O . HIS A 1 103 ? -7.613 -4.315 -4.509 1.00 69.12 103 HIS A O 1
ATOM 843 N N . THR A 1 104 ? -9.561 -3.829 -3.565 1.00 74.06 104 THR A N 1
ATOM 844 C CA . THR A 1 104 ? -9.843 -5.206 -3.137 1.00 74.06 104 THR A CA 1
ATOM 845 C C . THR A 1 104 ? -11.334 -5.516 -3.176 1.00 74.06 104 THR A C 1
ATOM 847 O O . THR A 1 104 ? -12.151 -4.994 -2.412 1.00 74.06 104 THR A O 1
ATOM 850 N N . ARG A 1 105 ? -11.701 -6.453 -4.056 1.00 72.38 105 ARG A N 1
ATOM 851 C CA . ARG A 1 105 ? -13.083 -6.914 -4.223 1.00 72.38 105 ARG A CA 1
ATOM 852 C C . ARG A 1 105 ? -13.663 -7.399 -2.886 1.00 72.38 105 ARG A C 1
ATOM 854 O O . ARG A 1 105 ? -13.074 -8.245 -2.228 1.00 72.38 105 ARG A O 1
ATOM 861 N N . GLY A 1 106 ? -14.834 -6.879 -2.511 1.00 75.25 106 GLY A N 1
ATOM 862 C CA . GLY A 1 106 ? -15.503 -7.191 -1.238 1.00 75.25 106 GLY A CA 1
ATOM 863 C C . GLY A 1 106 ? -15.029 -6.360 -0.036 1.00 75.25 106 GLY A C 1
ATOM 864 O O . GLY A 1 106 ? -15.586 -6.501 1.052 1.00 75.25 106 GLY A O 1
ATOM 865 N N . TYR A 1 107 ? -14.033 -5.492 -0.230 1.00 80.38 107 TYR A N 1
ATOM 866 C CA . TYR A 1 107 ? -13.463 -4.622 0.803 1.00 80.38 107 TYR A CA 1
ATOM 867 C C . TYR A 1 107 ? -13.438 -3.139 0.399 1.00 80.38 107 TYR A C 1
ATOM 869 O O . TYR A 1 107 ? -13.460 -2.290 1.280 1.00 80.38 107 TYR A O 1
ATOM 877 N N . ASN A 1 108 ? -13.512 -2.821 -0.898 1.00 71.25 108 ASN A N 1
ATOM 878 C CA . ASN A 1 108 ? -13.547 -1.450 -1.436 1.00 71.25 108 ASN A CA 1
ATOM 879 C C . ASN A 1 108 ? -14.471 -0.472 -0.685 1.00 71.25 108 ASN A C 1
ATOM 881 O O . ASN A 1 108 ? -14.112 0.669 -0.450 1.00 71.25 108 ASN A O 1
ATOM 885 N N . SER A 1 109 ? -15.684 -0.895 -0.319 1.00 76.94 109 SER A N 1
ATOM 886 C CA . SER A 1 109 ? -16.678 -0.010 0.308 1.00 76.94 109 SER A CA 1
ATOM 887 C C . SER A 1 109 ? -16.603 0.039 1.837 1.00 76.94 109 SER A C 1
ATOM 889 O O . SER A 1 109 ? -17.456 0.662 2.457 1.00 76.94 109 SER A O 1
ATOM 891 N N . ARG A 1 110 ? -15.664 -0.687 2.453 1.00 81.25 110 ARG A N 1
ATOM 892 C CA . ARG A 1 110 ? -15.543 -0.825 3.918 1.00 81.25 110 ARG A CA 1
ATOM 893 C C . ARG A 1 110 ? -14.106 -0.734 4.426 1.00 81.25 110 ARG A C 1
ATOM 895 O O . ARG A 1 110 ? -13.842 -0.991 5.594 1.00 81.25 110 ARG A O 1
ATOM 902 N N . SER A 1 111 ? -13.165 -0.426 3.544 1.00 86.25 111 SER A N 1
ATOM 903 C CA . SER A 1 111 ? -11.761 -0.281 3.897 1.00 86.25 111 SER A CA 1
ATOM 904 C C . SER A 1 111 ? -11.098 0.762 3.019 1.00 86.25 111 SER A C 1
ATOM 906 O O . SER A 1 111 ? -11.616 1.081 1.955 1.00 86.25 111 SER A O 1
ATOM 908 N N . MET A 1 112 ? -9.962 1.255 3.494 1.00 89.12 112 MET A N 1
ATOM 909 C CA . MET A 1 112 ? -9.036 2.086 2.746 1.00 89.12 112 MET A CA 1
ATOM 910 C C . MET A 1 112 ? -7.853 1.230 2.276 1.00 89.12 112 MET A C 1
ATOM 912 O O . MET A 1 112 ? -7.216 0.536 3.077 1.00 89.12 112 MET A O 1
ATOM 916 N N . GLY A 1 113 ? -7.549 1.285 0.984 1.00 90.25 113 GLY A N 1
ATOM 917 C CA . GLY A 1 113 ? -6.341 0.741 0.379 1.00 90.25 113 GLY A CA 1
ATOM 918 C C . GLY A 1 113 ? -5.153 1.690 0.542 1.00 90.25 113 GLY A C 1
ATOM 919 O O . GLY A 1 113 ? -5.188 2.827 0.072 1.00 90.25 113 GLY A O 1
ATOM 920 N N . LEU A 1 114 ? -4.081 1.203 1.174 1.00 91.00 114 LEU A N 1
ATOM 921 C CA . LEU A 1 114 ? -2.786 1.888 1.240 1.00 91.00 114 LEU A CA 1
ATOM 922 C C . LEU A 1 114 ? -1.742 1.069 0.471 1.00 91.00 114 LEU A C 1
ATOM 924 O O . LEU A 1 114 ? -1.230 0.056 0.964 1.00 91.00 114 LEU A O 1
ATOM 928 N N . ALA A 1 115 ? -1.437 1.493 -0.753 1.00 87.06 115 ALA A N 1
ATOM 929 C CA . ALA A 1 115 ? -0.482 0.830 -1.634 1.00 87.06 115 ALA A CA 1
ATOM 930 C C . ALA A 1 115 ? 0.952 1.290 -1.379 1.00 87.06 115 ALA A C 1
ATOM 932 O O . ALA A 1 115 ? 1.206 2.472 -1.192 1.00 87.06 115 ALA A O 1
ATOM 933 N N . PHE A 1 116 ? 1.917 0.377 -1.442 1.00 85.88 116 PHE A N 1
ATOM 934 C CA . PHE A 1 116 ? 3.333 0.726 -1.477 1.00 85.88 116 PHE A CA 1
ATOM 935 C C . PHE A 1 116 ? 3.864 0.570 -2.896 1.00 85.88 116 PHE A C 1
ATOM 937 O O . PHE A 1 116 ? 3.704 -0.481 -3.527 1.00 85.88 116 PHE A O 1
ATOM 944 N N . ILE A 1 117 ? 4.551 1.602 -3.376 1.00 79.06 117 ILE A N 1
ATOM 945 C CA . ILE A 1 117 ? 5.261 1.548 -4.647 1.00 79.06 117 ILE A CA 1
ATOM 946 C C . ILE A 1 117 ? 6.517 0.676 -4.499 1.00 79.06 117 ILE A C 1
ATOM 948 O O . ILE A 1 117 ? 7.432 1.011 -3.743 1.00 79.06 117 ILE A O 1
ATOM 952 N N . GLY A 1 118 ? 6.547 -0.445 -5.223 1.00 74.12 118 GLY A N 1
ATOM 953 C CA . GLY A 1 118 ? 7.669 -1.384 -5.288 1.00 74.12 118 GLY A CA 1
ATOM 954 C C . GLY A 1 118 ? 7.244 -2.856 -5.234 1.00 74.12 118 GLY A C 1
ATOM 955 O O . GLY A 1 118 ? 6.064 -3.178 -5.079 1.00 74.12 118 GLY A O 1
ATOM 956 N N . ASN A 1 119 ? 8.226 -3.761 -5.346 1.00 80.44 119 ASN A N 1
ATOM 957 C CA . ASN A 1 119 ? 8.039 -5.201 -5.156 1.00 80.44 119 ASN A CA 1
ATOM 958 C C . ASN A 1 119 ? 8.656 -5.657 -3.822 1.00 80.44 119 ASN A C 1
ATOM 960 O O . ASN A 1 119 ? 9.875 -5.674 -3.662 1.00 80.44 119 ASN A O 1
ATOM 964 N N . PHE A 1 120 ? 7.806 -6.070 -2.878 1.00 88.94 120 PHE A N 1
ATOM 965 C CA . PHE A 1 120 ? 8.196 -6.469 -1.527 1.00 88.94 120 PHE A CA 1
ATOM 966 C C . PHE A 1 120 ? 8.011 -7.960 -1.248 1.00 88.94 120 PHE A C 1
ATOM 968 O O . PHE A 1 120 ? 7.821 -8.368 -0.098 1.00 88.94 120 PHE A O 1
ATOM 975 N N . SER A 1 121 ? 8.049 -8.798 -2.289 1.00 84.44 121 SER A N 1
ATOM 976 C CA . SER A 1 121 ? 8.093 -10.250 -2.089 1.00 84.44 121 SER A CA 1
ATOM 977 C C . SER A 1 121 ? 9.370 -10.665 -1.367 1.00 84.44 121 SER A C 1
ATOM 979 O O . SER A 1 121 ? 9.280 -11.316 -0.327 1.00 84.44 121 SER A O 1
ATOM 981 N N . ASP A 1 122 ? 10.522 -10.176 -1.831 1.00 85.44 122 ASP A N 1
ATOM 982 C CA . ASP A 1 122 ? 11.830 -10.597 -1.314 1.00 85.44 122 ASP A CA 1
ATOM 983 C C . ASP A 1 122 ? 12.592 -9.494 -0.572 1.00 85.44 122 ASP A C 1
ATOM 985 O O . ASP A 1 122 ? 13.427 -9.799 0.286 1.00 85.44 122 ASP A O 1
ATOM 989 N N . LYS A 1 123 ? 12.244 -8.221 -0.807 1.00 87.56 123 LYS A N 1
ATOM 990 C CA . LYS A 1 123 ? 12.855 -7.035 -0.184 1.00 87.56 123 LYS A CA 1
ATOM 991 C C . LYS A 1 123 ? 11.851 -6.271 0.686 1.00 87.56 123 LYS A C 1
ATOM 993 O O . LYS A 1 123 ? 10.677 -6.193 0.356 1.00 87.56 123 LYS A O 1
ATOM 998 N N . ARG A 1 124 ? 12.294 -5.714 1.814 1.00 93.12 124 ARG A N 1
ATOM 999 C CA . ARG A 1 124 ? 11.467 -4.848 2.678 1.00 93.12 124 ARG A CA 1
ATOM 1000 C C . ARG A 1 124 ? 11.344 -3.438 2.059 1.00 93.12 124 ARG A C 1
ATOM 1002 O O . ARG A 1 124 ? 12.309 -3.003 1.426 1.00 93.12 124 ARG A O 1
ATOM 1009 N N . PRO A 1 125 ? 10.221 -2.714 2.244 1.00 92.06 125 PRO A N 1
ATOM 1010 C CA . PRO A 1 125 ? 10.165 -1.289 1.919 1.00 92.06 125 PRO A CA 1
ATOM 1011 C C . PRO A 1 125 ? 11.245 -0.502 2.652 1.00 92.06 125 PRO A C 1
ATOM 1013 O O . PRO A 1 125 ? 11.696 -0.904 3.726 1.00 92.06 125 PRO A O 1
ATOM 1016 N N . ASN A 1 126 ? 11.675 0.612 2.068 1.00 92.62 126 ASN A N 1
ATOM 1017 C CA . ASN A 1 126 ? 12.696 1.432 2.705 1.00 92.62 126 ASN A CA 1
ATOM 1018 C C . ASN A 1 126 ? 12.135 2.157 3.946 1.00 92.62 126 ASN A C 1
ATOM 1020 O O . ASN A 1 126 ? 10.921 2.292 4.117 1.00 92.62 126 ASN A O 1
ATOM 1024 N N . ASP A 1 127 ? 13.018 2.648 4.813 1.00 97.12 127 ASP A N 1
ATOM 1025 C CA . ASP A 1 127 ? 12.599 3.247 6.086 1.00 97.12 127 ASP A CA 1
ATOM 1026 C C . ASP A 1 127 ? 11.752 4.511 5.907 1.00 97.12 127 ASP A C 1
ATOM 1028 O O . ASP A 1 127 ? 10.865 4.772 6.719 1.00 97.12 127 ASP A O 1
ATOM 1032 N N . LYS A 1 128 ? 11.961 5.264 4.818 1.00 91.88 128 LYS A N 1
ATOM 1033 C CA . LYS A 1 128 ? 11.146 6.444 4.502 1.00 91.88 128 LYS A CA 1
ATOM 1034 C C . LYS A 1 128 ? 9.702 6.045 4.204 1.00 91.88 128 LYS A C 1
ATOM 1036 O O . LYS A 1 128 ? 8.793 6.655 4.753 1.00 91.88 128 LYS A O 1
ATOM 1041 N N . GLN A 1 129 ? 9.491 4.994 3.408 1.00 91.94 129 GLN A N 1
ATOM 1042 C CA . GLN A 1 129 ? 8.161 4.446 3.116 1.00 91.94 129 GLN A CA 1
ATOM 1043 C C . GLN A 1 129 ? 7.454 3.983 4.389 1.00 91.94 129 GLN A C 1
ATOM 1045 O O . GLN A 1 129 ? 6.294 4.310 4.624 1.00 91.94 129 GLN A O 1
ATOM 1050 N N . LEU A 1 130 ? 8.157 3.227 5.232 1.00 97.81 130 LEU A N 1
ATOM 1051 C CA . LEU A 1 130 ? 7.569 2.681 6.455 1.00 97.81 130 LEU A CA 1
ATOM 1052 C C . LEU A 1 130 ? 7.226 3.778 7.458 1.00 97.81 130 LEU A C 1
ATOM 1054 O O . LEU A 1 130 ? 6.171 3.713 8.085 1.00 97.81 130 LEU A O 1
ATOM 1058 N N . LYS A 1 131 ? 8.091 4.788 7.594 1.00 96.19 131 LYS A N 1
ATOM 1059 C CA . LYS A 1 131 ? 7.816 5.953 8.432 1.00 96.19 131 LYS A CA 1
ATOM 1060 C C . LYS A 1 131 ? 6.614 6.735 7.903 1.00 96.19 131 LYS A C 1
ATOM 1062 O O . LYS A 1 131 ? 5.693 6.984 8.668 1.00 96.19 131 LYS A O 1
ATOM 1067 N N . ALA A 1 132 ? 6.590 7.047 6.607 1.00 91.69 132 ALA A N 1
ATOM 1068 C CA . ALA A 1 132 ? 5.501 7.794 5.983 1.00 91.69 132 ALA A CA 1
ATOM 1069 C C . ALA A 1 132 ? 4.145 7.111 6.183 1.00 91.69 132 ALA A C 1
ATOM 1071 O O . ALA A 1 132 ? 3.178 7.761 6.559 1.00 91.69 132 ALA A O 1
ATOM 1072 N N . ALA A 1 133 ? 4.085 5.792 5.995 1.00 95.88 133 ALA A N 1
ATOM 1073 C CA . ALA A 1 133 ? 2.867 5.028 6.217 1.00 95.88 133 ALA A CA 1
ATOM 1074 C C . ALA A 1 133 ? 2.415 5.051 7.685 1.00 95.88 133 ALA A C 1
ATOM 1076 O O . ALA A 1 133 ? 1.235 5.243 7.949 1.00 95.88 133 ALA A O 1
ATOM 1077 N N . LYS A 1 134 ? 3.331 4.889 8.648 1.00 97.00 134 LYS A N 1
ATOM 1078 C CA . LYS A 1 134 ? 2.987 4.948 10.078 1.00 97.00 134 LYS A CA 1
ATOM 1079 C C . LYS A 1 134 ? 2.494 6.333 10.491 1.00 97.00 134 LYS A C 1
ATOM 1081 O O . LYS A 1 134 ? 1.444 6.425 11.119 1.00 97.00 134 LYS A O 1
ATOM 1086 N N . ASP A 1 135 ? 3.213 7.383 10.094 1.00 95.69 135 ASP A N 1
ATOM 1087 C CA . ASP A 1 135 ? 2.827 8.772 10.363 1.00 95.69 135 ASP A CA 1
ATOM 1088 C C . ASP A 1 135 ? 1.456 9.086 9.739 1.00 95.69 135 ASP A C 1
ATOM 1090 O O . ASP A 1 135 ? 0.618 9.731 10.362 1.00 95.69 135 ASP A O 1
ATOM 1094 N N . PHE A 1 136 ? 1.204 8.591 8.522 1.00 94.38 136 PHE A N 1
ATOM 1095 C CA . PHE A 1 136 ? -0.074 8.751 7.831 1.00 94.38 136 PHE A CA 1
ATOM 1096 C C . PHE A 1 136 ? -1.230 8.087 8.579 1.00 94.38 136 PHE A C 1
ATOM 1098 O O . PHE A 1 136 ? -2.255 8.726 8.788 1.00 94.38 136 PHE A O 1
ATOM 1105 N N . LEU A 1 137 ? -1.066 6.835 9.018 1.00 95.31 137 LEU A N 1
ATOM 1106 C CA . LEU A 1 137 ? -2.102 6.126 9.774 1.00 95.31 137 LEU A CA 1
ATOM 1107 C C . LEU A 1 137 ? -2.377 6.785 11.122 1.00 95.31 137 LEU A C 1
ATOM 1109 O O . LEU A 1 137 ? -3.532 6.891 11.521 1.00 95.31 137 LEU A O 1
ATOM 1113 N N . GLN A 1 138 ? -1.330 7.247 11.806 1.00 93.94 138 GLN A N 1
ATOM 1114 C CA . GLN A 1 138 ? -1.479 7.987 13.052 1.00 93.94 138 GLN A CA 1
ATOM 1115 C C . GLN A 1 138 ? -2.250 9.295 12.828 1.00 93.94 138 GLN A C 1
ATOM 1117 O O . GLN A 1 138 ? -3.241 9.542 13.507 1.00 93.94 138 GLN A O 1
ATOM 1122 N N . CYS A 1 139 ? -1.841 10.093 11.840 1.00 91.19 139 CYS A N 1
ATOM 1123 C CA . CYS A 1 139 ? -2.507 11.345 11.491 1.00 91.19 139 CYS A CA 1
ATOM 1124 C C . CYS A 1 139 ? -3.975 11.114 11.094 1.00 91.19 139 CYS A C 1
ATOM 1126 O O . CYS A 1 139 ? -4.855 11.849 11.524 1.00 91.19 139 CYS A O 1
ATOM 1128 N N . ALA A 1 140 ? -4.265 10.055 10.332 1.00 90.44 140 ALA A N 1
ATOM 1129 C CA . ALA A 1 140 ? -5.630 9.705 9.949 1.00 90.44 140 ALA A CA 1
ATOM 1130 C C . ALA A 1 140 ? -6.514 9.353 11.160 1.00 90.44 140 ALA A C 1
ATOM 1132 O O . ALA A 1 140 ? -7.684 9.722 11.176 1.00 90.44 140 ALA A O 1
ATOM 1133 N N . VAL A 1 141 ? -5.966 8.700 12.193 1.00 92.62 141 VAL A N 1
ATOM 1134 C CA . VAL A 1 141 ? -6.684 8.484 13.463 1.00 92.62 141 VAL A CA 1
ATOM 1135 C C . VAL A 1 141 ? -6.900 9.803 14.206 1.00 92.62 141 VAL A C 1
ATOM 1137 O O . VAL A 1 141 ? -8.014 10.091 14.632 1.00 92.62 141 VAL A O 1
ATOM 1140 N N . GLU A 1 142 ? -5.865 10.635 14.329 1.00 91.19 142 GLU A N 1
ATOM 1141 C CA . GLU A 1 142 ? -5.942 11.933 15.020 1.00 91.19 142 GLU A CA 1
ATOM 1142 C C . GLU A 1 142 ? -6.947 12.896 14.363 1.00 91.19 142 GLU A C 1
ATOM 1144 O O . GLU A 1 142 ? -7.605 13.675 15.052 1.00 91.19 142 GLU A O 1
ATOM 1149 N N . LEU A 1 143 ? -7.093 12.819 13.038 1.00 87.19 143 LEU A N 1
ATOM 1150 C CA . LEU A 1 143 ? -8.067 13.587 12.259 1.00 87.19 143 LEU A CA 1
ATOM 1151 C C . LEU A 1 143 ? -9.475 12.969 12.253 1.00 87.19 143 LEU A C 1
ATOM 1153 O O . LEU A 1 143 ? -10.408 13.607 11.770 1.00 87.19 143 LEU A O 1
ATOM 1157 N N . GLY A 1 144 ? -9.647 11.758 12.789 1.00 88.75 144 GLY A N 1
ATOM 1158 C CA . GLY A 1 144 ? -10.925 11.043 12.801 1.00 88.75 144 GLY A CA 1
ATOM 1159 C C . GLY A 1 144 ? -11.318 10.406 11.463 1.00 88.75 144 GLY A C 1
ATOM 1160 O O . GLY A 1 144 ? -12.465 9.995 11.307 1.00 88.75 144 GLY A O 1
ATOM 1161 N N . GLU A 1 145 ? -10.389 10.304 10.508 1.00 86.12 145 GLU A N 1
ATOM 1162 C CA . GLU A 1 145 ? -10.589 9.594 9.233 1.00 86.12 145 GLU A CA 1
ATOM 1163 C C . GLU A 1 145 ? -10.525 8.069 9.407 1.00 86.12 145 GLU A C 1
ATOM 1165 O O . GLU A 1 145 ? -11.158 7.313 8.667 1.00 86.12 145 GLU A O 1
ATOM 1170 N N . LEU A 1 146 ? -9.768 7.604 10.405 1.00 89.00 146 LEU A N 1
ATOM 1171 C CA . LEU A 1 146 ? -9.718 6.206 10.820 1.00 89.00 146 LEU A CA 1
ATOM 1172 C C . LEU A 1 146 ? -10.157 6.059 12.275 1.00 89.00 146 LEU A C 1
ATOM 1174 O O . LEU A 1 146 ? -9.747 6.822 13.145 1.00 89.00 146 LEU A O 1
ATOM 1178 N N . ASP A 1 147 ? -10.949 5.021 12.542 1.00 90.69 147 ASP A N 1
ATOM 1179 C CA . ASP A 1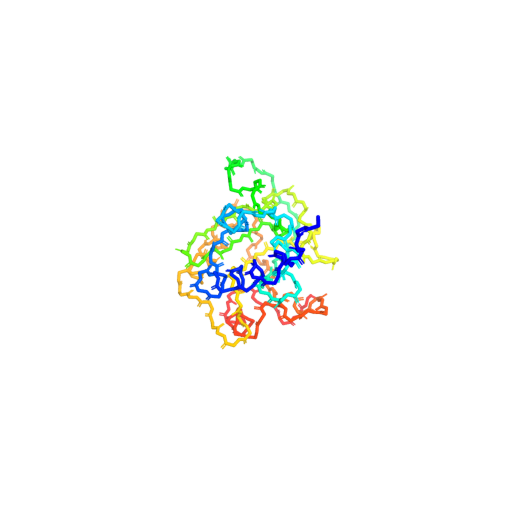 147 ? -11.258 4.581 13.904 1.00 90.69 147 ASP A CA 1
ATOM 1180 C C . ASP A 1 147 ? -9.953 4.219 14.628 1.00 90.69 147 ASP A C 1
ATOM 1182 O O . ASP A 1 147 ? -9.117 3.523 14.058 1.00 90.69 147 ASP A O 1
ATOM 1186 N N . GLU A 1 148 ? -9.764 4.644 15.877 1.00 92.69 148 GLU A N 1
ATOM 1187 C CA . GLU A 1 148 ? -8.575 4.301 16.676 1.00 92.69 148 GLU A CA 1
ATOM 1188 C C . GLU A 1 148 ? -8.321 2.778 16.757 1.00 92.69 148 GLU A C 1
ATOM 1190 O O . GLU A 1 148 ? -7.173 2.334 16.840 1.00 92.69 148 GLU A O 1
ATOM 1195 N N . ASN A 1 149 ? -9.387 1.979 16.642 1.00 92.62 149 ASN A N 1
ATOM 1196 C CA . ASN A 1 149 ? -9.396 0.520 16.645 1.00 92.62 149 ASN A CA 1
ATOM 1197 C C . ASN A 1 149 ? -9.596 -0.068 15.235 1.00 92.62 149 ASN A C 1
ATOM 1199 O O . ASN A 1 149 ? -10.148 -1.168 15.095 1.00 92.62 149 ASN A O 1
ATOM 1203 N N . TYR A 1 150 ? -9.190 0.651 14.177 1.00 93.56 150 TYR A N 1
ATOM 1204 C CA . TYR A 1 150 ? -9.192 0.122 12.810 1.00 93.56 150 TYR A CA 1
ATOM 1205 C C . TYR A 1 150 ? -8.472 -1.230 12.750 1.00 93.56 150 TYR A C 1
ATOM 1207 O O . TYR A 1 150 ? -7.602 -1.524 13.566 1.00 93.56 150 TYR A O 1
ATOM 1215 N N . LYS A 1 151 ? -8.796 -2.062 11.759 1.00 95.56 151 LYS A N 1
ATOM 1216 C CA . LYS A 1 151 ? -8.057 -3.311 11.531 1.00 95.56 151 LYS A CA 1
ATOM 1217 C C . LYS A 1 151 ? -7.153 -3.188 10.316 1.00 95.56 151 LYS A C 1
ATOM 1219 O O . LYS A 1 151 ? -7.620 -2.853 9.230 1.00 95.56 151 LYS A O 1
ATOM 1224 N N . LEU A 1 152 ? -5.874 -3.504 10.491 1.00 95.94 152 LEU A N 1
ATOM 1225 C CA . LEU A 1 152 ? -4.876 -3.557 9.429 1.00 95.94 152 LEU A CA 1
ATOM 1226 C C . LEU A 1 152 ? -4.687 -4.988 8.927 1.00 95.94 152 LEU A C 1
ATOM 1228 O O . LEU A 1 152 ? -4.411 -5.907 9.701 1.00 95.94 152 LEU A O 1
ATOM 1232 N N . PHE A 1 153 ? -4.746 -5.143 7.608 1.00 93.19 153 PHE A N 1
ATOM 1233 C CA . PHE A 1 153 ? -4.559 -6.406 6.910 1.00 93.19 153 PHE A CA 1
ATOM 1234 C C . PHE A 1 153 ? -3.600 -6.271 5.731 1.00 93.19 153 PHE A C 1
ATOM 1236 O O . PHE A 1 153 ? -3.507 -5.237 5.071 1.00 93.19 153 PHE A O 1
ATOM 1243 N N . GLY A 1 154 ? -2.950 -7.376 5.381 1.00 94.06 154 GLY A N 1
ATOM 1244 C CA . GLY A 1 154 ? -2.425 -7.563 4.035 1.00 94.06 154 GLY A CA 1
ATOM 1245 C C . GLY A 1 154 ? -3.529 -8.046 3.095 1.00 94.06 154 GLY A C 1
ATOM 1246 O O . GLY A 1 154 ? -4.316 -8.914 3.466 1.00 94.06 154 GLY A O 1
ATOM 1247 N N . ALA A 1 155 ? -3.552 -7.574 1.849 1.00 89.00 155 ALA A N 1
ATOM 1248 C CA . ALA A 1 155 ? -4.579 -7.959 0.873 1.00 89.00 155 ALA A CA 1
ATOM 1249 C C . ALA A 1 155 ? -4.740 -9.475 0.654 1.00 89.00 155 ALA A C 1
ATOM 1251 O O . ALA A 1 155 ? -5.847 -9.964 0.413 1.00 89.00 155 ALA A O 1
ATOM 1252 N N . ARG A 1 156 ? -3.650 -10.235 0.803 1.00 91.75 156 ARG A N 1
ATOM 1253 C CA . ARG A 1 156 ? -3.623 -11.707 0.790 1.00 91.75 156 ARG A CA 1
ATOM 1254 C C . ARG A 1 156 ? -4.524 -12.369 1.831 1.00 91.75 156 ARG A C 1
ATOM 1256 O O . ARG A 1 156 ? -4.850 -13.537 1.672 1.00 91.75 156 ARG A O 1
ATOM 1263 N N . GLN A 1 157 ? -4.887 -11.673 2.910 1.00 93.12 157 GLN A N 1
ATOM 1264 C CA . GLN A 1 157 ? -5.751 -12.230 3.955 1.00 93.12 157 GLN A CA 1
ATOM 1265 C C . GLN A 1 157 ? -7.217 -12.288 3.520 1.00 93.12 157 GLN A C 1
ATOM 1267 O O . GLN A 1 157 ? -7.984 -13.061 4.081 1.00 93.12 157 GLN A O 1
ATOM 1272 N N . VAL A 1 158 ? -7.605 -11.496 2.519 1.00 88.25 158 VAL A N 1
ATOM 1273 C CA . VAL A 1 158 ? -9.008 -11.337 2.106 1.00 88.25 158 VAL A CA 1
ATOM 1274 C C . VAL A 1 158 ? -9.247 -11.609 0.624 1.00 88.25 158 VAL A C 1
ATOM 1276 O O . VAL A 1 158 ? -10.381 -11.599 0.150 1.00 88.25 158 VAL A O 1
ATOM 1279 N N . SER A 1 159 ? -8.177 -11.835 -0.134 1.00 85.19 159 SER A N 1
ATOM 1280 C CA . SER A 1 159 ? -8.233 -12.111 -1.563 1.00 85.19 159 SER A CA 1
ATOM 1281 C C . SER A 1 159 ? -7.095 -13.041 -1.980 1.00 85.19 159 SER A C 1
ATOM 1283 O O . SER A 1 159 ? -6.040 -13.083 -1.347 1.00 85.19 159 SER A O 1
ATOM 1285 N N . ALA A 1 160 ? -7.296 -13.792 -3.065 1.00 86.81 160 ALA A N 1
ATOM 1286 C CA . ALA A 1 160 ? -6.296 -14.705 -3.618 1.00 86.81 160 ALA A CA 1
ATOM 1287 C C . ALA A 1 160 ? -5.200 -13.933 -4.384 1.00 86.81 160 ALA A C 1
ATOM 1289 O O . ALA A 1 160 ? -5.136 -13.960 -5.612 1.00 86.81 160 ALA A O 1
ATOM 1290 N N . THR A 1 161 ? -4.351 -13.209 -3.653 1.00 81.25 161 THR A N 1
ATOM 1291 C CA . THR A 1 161 ? -3.264 -12.377 -4.189 1.00 81.25 161 THR A CA 1
ATOM 1292 C C . THR A 1 161 ? -1.969 -12.576 -3.404 1.00 81.25 161 THR A C 1
ATOM 1294 O O . THR A 1 161 ? -1.983 -12.889 -2.217 1.00 81.25 161 THR A O 1
ATOM 1297 N N . ALA A 1 162 ? -0.825 -12.343 -4.053 1.00 84.06 162 ALA A N 1
ATOM 1298 C CA . ALA A 1 162 ? 0.468 -12.270 -3.372 1.00 84.06 162 ALA A CA 1
ATOM 1299 C C . ALA A 1 162 ? 0.649 -10.948 -2.601 1.00 84.06 162 ALA A C 1
ATOM 1301 O O . ALA A 1 162 ? 1.594 -10.807 -1.825 1.00 84.06 162 ALA A O 1
ATOM 1302 N N . SER A 1 163 ? -0.239 -9.971 -2.784 1.00 83.31 163 SER A N 1
ATOM 1303 C CA . SER A 1 163 ? -0.157 -8.666 -2.130 1.00 83.31 163 SER A CA 1
ATOM 1304 C C . SER A 1 163 ? -0.309 -8.718 -0.605 1.00 83.31 163 SER A C 1
ATOM 1306 O O . SER A 1 163 ? -1.114 -9.505 -0.119 1.00 83.31 163 SER A O 1
ATOM 1308 N N . PRO A 1 164 ? 0.481 -7.973 0.196 1.00 92.38 164 PRO A N 1
ATOM 1309 C CA . PRO A 1 164 ? 1.439 -6.926 -0.171 1.00 92.38 164 PRO A CA 1
ATOM 1310 C C . PRO A 1 164 ? 2.900 -7.408 -0.364 1.00 92.38 164 PRO A C 1
ATOM 1312 O O . PRO A 1 164 ? 3.848 -6.670 -0.120 1.00 92.38 164 PRO A O 1
ATOM 1315 N N . GLY A 1 165 ? 3.128 -8.649 -0.786 1.00 90.56 165 GLY A N 1
ATOM 1316 C CA . GLY A 1 165 ? 4.475 -9.224 -0.838 1.00 90.56 165 GLY A CA 1
ATOM 1317 C C . GLY A 1 165 ? 4.940 -9.689 0.546 1.00 90.56 165 GLY A C 1
ATOM 1318 O O . GLY A 1 165 ? 4.485 -9.212 1.583 1.00 90.56 165 GLY A O 1
ATOM 1319 N N . THR A 1 166 ? 5.770 -10.730 0.588 1.00 94.19 166 THR A N 1
ATOM 1320 C CA . THR A 1 166 ? 6.068 -11.455 1.832 1.00 94.19 166 THR A CA 1
ATOM 1321 C C . THR A 1 166 ? 6.843 -10.622 2.847 1.00 94.19 166 THR A C 1
ATOM 1323 O O . THR A 1 166 ? 6.553 -10.721 4.040 1.00 94.19 166 THR A O 1
ATOM 1326 N N . ARG A 1 167 ? 7.781 -9.770 2.421 1.00 96.44 167 ARG A N 1
ATOM 1327 C CA . ARG A 1 167 ? 8.536 -8.920 3.352 1.00 96.44 167 ARG A CA 1
ATOM 1328 C C . ARG A 1 167 ? 7.684 -7.808 3.944 1.00 96.44 167 ARG A C 1
ATOM 1330 O O . ARG A 1 167 ? 7.717 -7.640 5.157 1.00 96.44 167 ARG A O 1
ATOM 1337 N N . LEU A 1 168 ? 6.904 -7.095 3.131 1.00 95.31 168 LEU A N 1
ATOM 1338 C CA . LEU A 1 168 ? 5.997 -6.065 3.649 1.00 95.31 168 LEU A CA 1
ATOM 1339 C C . LEU A 1 168 ? 4.874 -6.693 4.492 1.00 95.31 168 LEU A C 1
ATOM 1341 O O . LEU A 1 168 ? 4.567 -6.185 5.562 1.00 95.31 168 LEU A O 1
ATOM 1345 N N . TYR A 1 169 ? 4.345 -7.859 4.109 1.00 96.75 169 TYR A N 1
ATOM 1346 C CA . TYR A 1 169 ? 3.381 -8.579 4.947 1.00 96.75 169 TYR A CA 1
ATOM 1347 C C . TYR A 1 169 ? 3.952 -8.952 6.323 1.00 96.75 169 TYR A C 1
ATOM 1349 O O . TYR A 1 169 ? 3.276 -8.821 7.337 1.00 96.75 169 TYR A O 1
ATOM 1357 N N . ASN A 1 170 ? 5.200 -9.420 6.380 1.00 97.38 170 ASN A N 1
ATOM 1358 C CA . ASN A 1 170 ? 5.843 -9.732 7.655 1.00 97.38 170 ASN A CA 1
ATOM 1359 C C . ASN A 1 170 ? 6.175 -8.481 8.474 1.00 97.38 170 ASN A C 1
ATOM 1361 O O . ASN A 1 170 ? 6.189 -8.562 9.697 1.00 97.38 170 ASN A O 1
ATOM 1365 N N . GLU A 1 171 ? 6.416 -7.344 7.822 1.00 97.44 171 GLU A N 1
ATOM 1366 C CA . GLU A 1 171 ? 6.625 -6.066 8.499 1.00 97.44 171 GLU A CA 1
ATOM 1367 C C . GLU A 1 171 ? 5.361 -5.599 9.225 1.00 97.44 171 GLU A C 1
ATOM 1369 O O . GLU A 1 171 ? 5.416 -5.280 10.413 1.00 97.44 171 GLU A O 1
ATOM 1374 N N . ILE A 1 172 ? 4.220 -5.610 8.532 1.00 96.56 172 ILE A N 1
ATOM 1375 C CA . ILE A 1 172 ? 2.968 -5.030 9.042 1.00 96.56 172 ILE A CA 1
ATOM 1376 C C . ILE A 1 172 ? 2.365 -5.851 10.179 1.00 96.56 172 ILE A C 1
ATOM 1378 O O . ILE A 1 172 ? 1.633 -5.309 10.993 1.00 96.56 172 ILE A O 1
ATOM 1382 N N . LYS A 1 173 ? 2.733 -7.134 10.301 1.00 97.00 173 LYS A N 1
ATOM 1383 C CA . LYS A 1 173 ? 2.381 -7.978 11.457 1.00 97.00 173 LYS A CA 1
ATOM 1384 C C . LYS A 1 173 ? 2.846 -7.408 12.793 1.00 97.00 173 LYS A C 1
ATOM 1386 O O . LYS A 1 173 ? 2.288 -7.762 13.824 1.00 97.00 173 LYS A O 1
ATOM 1391 N N . ASN A 1 174 ? 3.885 -6.575 12.772 1.00 97.25 174 ASN A N 1
ATOM 1392 C CA . ASN A 1 174 ? 4.449 -5.957 13.968 1.00 97.25 174 ASN A CA 1
ATOM 1393 C C . ASN A 1 174 ? 3.893 -4.546 14.212 1.00 97.25 174 ASN A C 1
ATOM 1395 O O . ASN A 1 174 ? 4.390 -3.841 15.088 1.00 97.25 174 ASN A O 1
ATOM 1399 N N . TRP A 1 175 ? 2.946 -4.081 13.395 1.00 96.88 175 TRP A N 1
ATOM 1400 C CA . TRP A 1 175 ? 2.359 -2.755 13.544 1.00 96.88 175 TRP A CA 1
ATOM 1401 C C . TRP A 1 175 ? 1.172 -2.803 14.509 1.00 96.88 175 TRP A C 1
ATOM 1403 O O . TRP A 1 175 ? 0.531 -3.851 14.640 1.00 96.88 175 TRP A O 1
ATOM 1413 N N . PRO A 1 176 ? 0.847 -1.675 15.166 1.00 94.19 176 PRO A N 1
ATOM 1414 C CA . PRO A 1 176 ? -0.426 -1.535 15.857 1.00 94.19 176 PRO A CA 1
ATOM 1415 C C . PRO A 1 176 ? -1.583 -1.889 14.923 1.00 94.19 176 PRO A C 1
ATOM 1417 O O . PRO A 1 176 ? -1.479 -1.717 13.706 1.00 94.19 176 PRO A O 1
ATOM 1420 N N . ASN A 1 177 ? -2.682 -2.374 15.496 1.00 95.12 177 ASN A N 1
ATOM 1421 C CA . ASN A 1 177 ? -3.922 -2.648 14.772 1.00 95.12 177 ASN A CA 1
ATOM 1422 C C . ASN A 1 177 ? -3.845 -3.746 13.691 1.00 95.12 177 ASN A C 1
ATOM 1424 O O . ASN A 1 177 ? -4.856 -4.035 13.049 1.00 95.12 177 ASN A O 1
ATOM 1428 N N . TYR A 1 178 ? -2.706 -4.431 13.512 1.00 97.12 178 TYR A N 1
ATOM 1429 C CA . TYR A 1 178 ? -2.656 -5.642 12.692 1.00 97.12 178 TYR A CA 1
ATOM 1430 C C . TYR A 1 178 ? -3.593 -6.716 13.246 1.00 97.12 178 TYR A C 1
ATOM 1432 O O . TYR A 1 178 ? -3.510 -7.093 14.416 1.00 97.12 178 TYR A O 1
ATOM 1440 N N . SER A 1 179 ? -4.441 -7.262 12.375 1.00 95.75 179 SER A N 1
ATOM 1441 C CA . SER A 1 179 ? -5.300 -8.394 12.703 1.00 95.75 179 SER A CA 1
ATOM 1442 C C . SER A 1 179 ? -4.946 -9.607 11.847 1.00 95.75 179 SER A C 1
ATOM 1444 O O . SER A 1 179 ? -4.814 -9.531 10.625 1.00 95.75 179 SER A O 1
ATOM 1446 N N . SER A 1 180 ? -4.820 -10.774 12.484 1.00 93.50 180 SER A N 1
ATOM 1447 C CA . SER A 1 180 ? -4.586 -12.046 11.789 1.00 93.50 180 SER A CA 1
ATOM 1448 C C . SER A 1 180 ? -5.828 -12.566 11.061 1.00 93.50 180 SER A C 1
ATOM 1450 O O . SER A 1 180 ? -5.689 -13.373 10.142 1.00 93.50 180 SER A O 1
ATOM 1452 N N . SER A 1 181 ? -7.016 -12.094 11.448 1.00 88.00 181 SER A N 1
ATOM 1453 C CA . SER A 1 181 ? -8.308 -12.553 10.931 1.00 88.00 181 SER A CA 1
ATOM 1454 C C . SER A 1 181 ? -9.143 -11.366 10.435 1.00 88.00 181 SER A C 1
ATOM 1456 O O . SER A 1 181 ? -9.355 -10.439 11.227 1.00 88.00 181 SER A O 1
ATOM 1458 N N . PRO A 1 182 ? -9.591 -11.377 9.165 1.00 80.62 182 PRO A N 1
ATOM 1459 C CA . PRO A 1 182 ? -10.498 -10.367 8.618 1.00 80.62 182 PRO A CA 1
ATOM 1460 C C . PRO A 1 182 ? -11.775 -10.200 9.454 1.00 80.62 182 PRO A C 1
ATOM 1462 O O . PRO A 1 182 ? -12.473 -11.217 9.650 1.00 80.62 182 PRO A O 1
#

Secondary structure (DSSP, 8-state):
------HHHHHHHHHHHHHHH-TT--HHHHHHHHTS-HHHHHHHHHHTT-S-EEEEEE------------HHHHTT----SSEEE-TTS-EEESS-TTS---SSTTTTTTEEEEEESS--SSSPPPHHHHHHHHHHHHHHHHTTSS-TT-EEEEGGGTSSS-TT-HHHHHHHTTSTTB-S--

pLDDT: mean 72.65, std 19.47, range [29.97, 97.81]